Protein AF-A0A958E4J3-F1 (afdb_monomer_lite)

pLDDT: mean 93.6, std 5.69, range [52.22, 98.19]

Secondary structure (DSSP, 8-state):
-HHHHHHHHHHHHHHHHHHHHHHHHHHHHHHHHHHHHHHHHHHHHHHHHHHHHHHHHHHHHHHHHHHHHHHHHHHHHHHHHHHHHHHHHHHHHHHHHHHHHHHHHHHHHHHHHHHHHHHHHTGGGGHHHHHHHHHHHHHHHHHHHHHHHHHHHHHHHHHHHHHHHHHHHHHHHHHHHHHHHHHHHH-

Radius of gyration: 49.36 Å; chains: 1; bounding box: 90×26×156 Å

Foldseek 3Di:
DVVVVVVVVVVVVVVVVVVVVVVVVVVVVVVVVVVVVVVVVVVVVVVVVVVVVVVLVVVLVVLVVVLVVLVVLLVVLVVVLVVLVVVLVVLVVVLVVLVVQLVVLVVQLVVLVVQLVVLVVVPPVSPVSNVVSVVSNVVSVVSNVVSVVSNVVSVVSNVVSVVSNVVSVVSNVVSVVSNVVSVVSND

Sequence (187 aa):
SQISASTEELSSGTHEQGAQAGEIASAVEQMTITILETSKHASRAAEFAAGSKNATTEGVKKIEFTRESMLTIVNSVEHTGKLIESLSKKTTDIGEITQVIDEIADQTNLLALNAAIESARAGEQGKGFAVVADEVRRLAERTAKATSQIAGMIKAIQNEAHQVNESMTEAKTSVDNGMKRTDEITV

Structure (mmCIF, N/CA/C/O backbone):
data_AF-A0A958E4J3-F1
#
_entry.id   AF-A0A958E4J3-F1
#
loop_
_atom_site.group_PDB
_atom_site.id
_atom_site.type_symbol
_atom_site.label_atom_id
_atom_site.label_alt_id
_atom_site.label_comp_id
_atom_site.label_asym_id
_atom_site.label_entity_id
_atom_site.label_seq_id
_atom_site.pdbx_PDB_ins_code
_atom_site.Cartn_x
_atom_site.Cartn_y
_atom_site.Cartn_z
_atom_site.occupancy
_atom_site.B_iso_or_equiv
_atom_site.auth_seq_id
_atom_site.auth_comp_id
_atom_site.auth_asym_id
_atom_site.auth_atom_id
_atom_site.pdbx_PDB_model_num
ATOM 1 N N . SER A 1 1 ? 51.636 13.615 -95.781 1.00 70.06 1 SER A N 1
ATOM 2 C CA . SER A 1 1 ? 50.714 14.539 -95.090 1.00 70.06 1 SER A CA 1
ATOM 3 C C . SER A 1 1 ? 49.671 13.788 -94.271 1.00 70.06 1 SER A C 1
ATOM 5 O O . SER A 1 1 ? 49.545 14.091 -93.099 1.00 70.06 1 SER A O 1
ATOM 7 N N . GLN A 1 2 ? 48.988 12.773 -94.815 1.00 76.25 2 GLN A N 1
ATOM 8 C CA . GLN A 1 2 ? 47.968 12.007 -94.076 1.00 76.25 2 GLN A CA 1
ATOM 9 C C . GLN A 1 2 ? 48.517 11.208 -92.876 1.00 76.25 2 GLN A C 1
ATOM 11 O O . GLN A 1 2 ? 47.940 11.266 -91.802 1.00 76.25 2 GLN A O 1
ATOM 16 N N . ILE A 1 3 ? 49.670 10.539 -93.024 1.00 82.44 3 ILE A N 1
ATOM 17 C CA . ILE A 1 3 ? 50.305 9.787 -91.921 1.00 82.44 3 ILE A CA 1
ATOM 18 C C . ILE A 1 3 ? 50.686 10.710 -90.755 1.00 82.44 3 ILE A C 1
ATOM 20 O O . ILE A 1 3 ? 50.434 10.369 -89.610 1.00 82.44 3 ILE A O 1
ATOM 24 N N . SER A 1 4 ? 51.249 11.889 -91.030 1.00 83.94 4 SER A N 1
ATOM 25 C CA . SER A 1 4 ? 51.629 12.854 -89.989 1.00 83.94 4 SER A CA 1
ATOM 26 C C . SER A 1 4 ? 50.419 13.370 -89.207 1.00 83.94 4 SER A C 1
ATOM 28 O O . SER A 1 4 ? 50.480 13.408 -87.985 1.00 83.94 4 SER A O 1
ATOM 30 N N . ALA A 1 5 ? 49.314 13.681 -89.896 1.00 83.75 5 ALA A N 1
ATOM 31 C CA . ALA A 1 5 ? 48.067 14.099 -89.255 1.00 83.75 5 ALA A CA 1
ATOM 32 C C . ALA A 1 5 ? 47.460 12.979 -88.390 1.00 83.75 5 ALA A C 1
ATOM 34 O O . ALA A 1 5 ? 47.070 13.228 -87.255 1.00 83.75 5 ALA A O 1
ATOM 35 N N . SER A 1 6 ? 47.455 11.733 -88.879 1.00 86.31 6 SER A N 1
ATOM 36 C CA . SER A 1 6 ? 47.002 10.579 -88.090 1.00 86.31 6 SER A CA 1
ATOM 37 C C . SER A 1 6 ? 47.902 10.291 -86.882 1.00 86.31 6 SER A C 1
ATOM 39 O O . SER A 1 6 ? 47.404 9.867 -85.846 1.00 86.31 6 SER A O 1
ATOM 41 N N . THR A 1 7 ? 49.214 10.529 -86.978 1.00 88.12 7 THR A N 1
ATOM 42 C CA . THR A 1 7 ? 50.135 10.400 -85.837 1.00 88.12 7 THR A CA 1
ATOM 43 C C . THR A 1 7 ? 49.927 11.510 -84.802 1.00 88.12 7 THR A C 1
ATOM 45 O O . THR A 1 7 ? 50.007 11.235 -83.608 1.00 88.12 7 THR A O 1
ATOM 48 N N . GLU A 1 8 ? 49.644 12.746 -85.225 1.00 87.19 8 GLU A N 1
ATOM 49 C CA . GLU A 1 8 ? 49.297 13.857 -84.321 1.00 87.19 8 GLU A CA 1
ATOM 50 C C . GLU A 1 8 ? 47.969 13.614 -83.598 1.00 87.19 8 GLU A C 1
ATOM 52 O O . GLU A 1 8 ? 47.899 13.766 -82.379 1.00 87.19 8 GLU A O 1
ATOM 57 N N . GLU A 1 9 ? 46.943 13.161 -84.319 1.00 89.06 9 GLU A N 1
ATOM 58 C CA . GLU A 1 9 ? 45.649 12.780 -83.748 1.00 89.06 9 GLU A CA 1
ATOM 59 C C . GLU A 1 9 ? 45.796 11.615 -82.758 1.00 89.06 9 GLU A C 1
ATOM 61 O O . GLU A 1 9 ? 45.279 11.675 -81.643 1.00 89.06 9 GLU A O 1
ATOM 66 N N . LEU A 1 10 ? 46.585 10.594 -83.113 1.00 90.88 10 LEU A N 1
ATOM 67 C CA . LEU A 1 10 ? 46.907 9.481 -82.221 1.00 90.88 10 LEU A CA 1
ATOM 68 C C . LEU A 1 10 ? 47.665 9.951 -80.973 1.00 90.88 10 LEU A C 1
ATOM 70 O O . LEU A 1 10 ? 47.341 9.520 -79.872 1.00 90.88 10 LEU A O 1
ATOM 74 N N . SER A 1 11 ? 48.641 10.848 -81.124 1.00 91.88 11 SER A N 1
ATOM 75 C CA . SER A 1 11 ? 49.384 11.434 -80.003 1.00 91.88 11 SER A CA 1
ATOM 76 C C . SER A 1 11 ? 48.447 12.175 -79.041 1.00 91.88 11 SER A C 1
ATOM 78 O O . SER A 1 11 ? 48.478 11.926 -77.834 1.00 91.88 11 SER A O 1
ATOM 80 N N . SER A 1 12 ? 47.537 13.001 -79.572 1.00 90.44 12 SER A N 1
ATOM 81 C CA . SER A 1 12 ? 46.513 13.691 -78.777 1.00 90.44 12 SER A CA 1
ATOM 82 C C . SER A 1 12 ? 45.590 12.703 -78.063 1.00 90.44 12 SER A C 1
ATOM 84 O O . SER A 1 12 ? 45.400 12.806 -76.852 1.00 90.44 12 SER A O 1
ATOM 86 N N . GLY A 1 13 ? 45.094 11.685 -78.775 1.00 92.69 13 GLY A N 1
ATOM 87 C CA . GLY A 1 13 ? 44.247 10.643 -78.196 1.00 92.69 13 GLY A CA 1
ATOM 88 C C . GLY A 1 13 ? 44.952 9.851 -77.092 1.00 92.69 13 GLY A C 1
ATOM 89 O O . GLY A 1 13 ? 44.356 9.578 -76.053 1.00 92.69 13 GLY A O 1
ATOM 90 N N . THR A 1 14 ? 46.245 9.541 -77.250 1.00 92.75 14 THR A N 1
ATOM 91 C CA . THR A 1 14 ? 47.028 8.882 -76.190 1.00 92.75 14 THR A CA 1
ATOM 92 C C . THR A 1 14 ? 47.246 9.779 -74.973 1.00 92.75 14 THR A C 1
ATOM 94 O O . THR A 1 14 ? 47.257 9.281 -73.847 1.00 92.75 14 THR A O 1
ATOM 97 N N . HIS A 1 15 ? 47.379 11.094 -75.169 1.00 91.69 15 HIS A N 1
ATOM 98 C CA . HIS A 1 15 ? 47.494 12.048 -74.069 1.00 91.69 15 HIS A CA 1
ATOM 99 C C . HIS A 1 15 ? 46.182 12.152 -73.277 1.00 91.69 15 HIS A C 1
ATOM 101 O O . HIS A 1 15 ? 46.199 12.055 -72.050 1.00 91.69 15 HIS A O 1
ATOM 107 N N . GLU A 1 16 ? 45.044 12.256 -73.970 1.00 92.69 16 GLU A N 1
ATOM 108 C CA . GLU A 1 16 ? 43.710 12.243 -73.354 1.00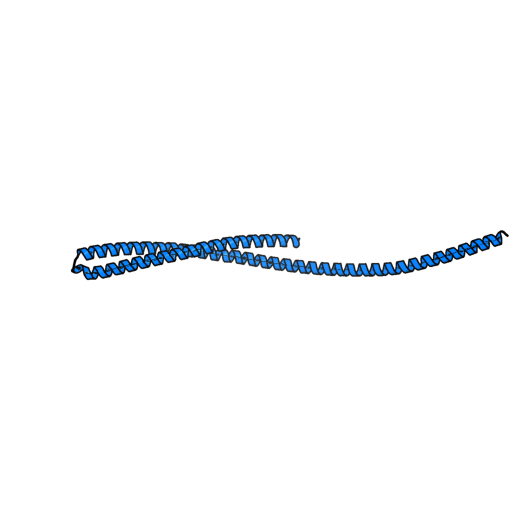 92.69 16 GLU A CA 1
ATOM 109 C C . GLU A 1 16 ? 43.429 10.929 -72.618 1.00 92.69 16 GLU A C 1
ATOM 111 O O . GLU A 1 16 ? 42.954 10.940 -71.482 1.00 92.69 16 GLU A O 1
ATOM 116 N N . GLN A 1 17 ? 43.783 9.790 -73.217 1.00 92.50 17 GLN A N 1
ATOM 117 C CA . GLN A 1 17 ? 43.626 8.482 -72.584 1.00 92.50 17 GLN A CA 1
ATOM 118 C C . GLN A 1 17 ? 44.499 8.347 -71.325 1.00 92.50 17 GLN A C 1
ATOM 120 O O . GLN A 1 17 ? 44.063 7.767 -70.330 1.00 92.50 17 GLN A O 1
ATOM 125 N N . GLY A 1 18 ? 45.711 8.912 -71.337 1.00 93.88 18 GLY A N 1
ATOM 126 C CA . GLY A 1 18 ? 46.576 8.987 -70.158 1.00 93.88 18 GLY A CA 1
ATOM 127 C C . GLY A 1 18 ? 45.973 9.836 -69.035 1.00 93.88 18 GLY A C 1
ATOM 128 O O . GLY A 1 18 ? 46.009 9.427 -67.874 1.00 93.88 18 GLY A O 1
ATOM 129 N N . ALA A 1 19 ? 45.364 10.976 -69.376 1.00 93.12 19 ALA A N 1
ATOM 130 C CA . ALA A 1 19 ? 44.661 11.825 -68.416 1.00 93.12 19 ALA A CA 1
ATOM 131 C C . ALA A 1 19 ? 43.444 11.106 -67.802 1.00 93.12 19 ALA A C 1
ATOM 133 O O . ALA A 1 19 ? 43.322 11.050 -66.578 1.00 93.12 19 ALA A O 1
ATOM 134 N N . GLN A 1 20 ? 42.610 10.461 -68.627 1.00 94.75 20 GLN A N 1
ATOM 135 C CA . GLN A 1 20 ? 41.468 9.659 -68.164 1.00 94.75 20 GLN A CA 1
ATOM 136 C C . GLN A 1 20 ? 41.898 8.491 -67.267 1.00 94.75 20 GLN A C 1
ATOM 138 O O . GLN A 1 20 ? 41.257 8.218 -66.253 1.00 94.75 20 GLN A O 1
ATOM 143 N N . ALA A 1 21 ? 42.999 7.808 -67.594 1.00 94.69 21 ALA A N 1
ATOM 144 C CA . ALA A 1 21 ? 43.541 6.747 -66.746 1.00 94.69 21 ALA A CA 1
ATOM 145 C C . ALA A 1 21 ? 43.979 7.276 -65.367 1.00 94.69 21 ALA A C 1
ATOM 147 O O . ALA A 1 21 ? 43.774 6.597 -64.359 1.00 94.69 21 ALA A O 1
ATOM 148 N N . GLY A 1 22 ? 44.534 8.492 -65.308 1.00 94.56 22 GLY A N 1
ATOM 149 C CA . GLY A 1 22 ? 44.869 9.174 -64.056 1.00 94.56 22 GLY A CA 1
ATOM 150 C C . GLY A 1 22 ? 43.637 9.505 -63.208 1.00 94.56 22 GLY A C 1
ATOM 151 O O . GLY A 1 22 ? 43.634 9.250 -62.003 1.00 94.56 22 GLY A O 1
ATOM 152 N N . GLU A 1 23 ? 42.566 9.999 -63.833 1.00 94.94 23 GLU A N 1
ATOM 153 C CA . GLU A 1 23 ? 41.288 10.252 -63.153 1.00 94.94 23 GLU A CA 1
ATOM 154 C C . GLU A 1 23 ? 40.666 8.960 -62.605 1.00 94.94 23 GLU A C 1
ATOM 156 O O . GLU A 1 23 ? 40.246 8.919 -61.447 1.00 94.94 23 GLU A O 1
ATOM 161 N N . ILE A 1 24 ? 40.673 7.878 -63.392 1.00 95.75 24 ILE A N 1
ATOM 162 C CA . ILE A 1 24 ? 40.194 6.558 -62.954 1.00 95.75 24 ILE A CA 1
ATOM 163 C C . ILE A 1 24 ? 41.021 6.048 -61.770 1.00 95.75 24 ILE A C 1
ATOM 165 O O . ILE A 1 24 ? 40.448 5.562 -60.797 1.00 95.75 24 ILE A O 1
ATOM 169 N N . ALA A 1 25 ? 42.351 6.167 -61.820 1.00 95.00 25 ALA A N 1
ATOM 170 C CA . ALA A 1 25 ? 43.216 5.742 -60.721 1.00 95.00 25 ALA A CA 1
ATOM 171 C C . ALA A 1 25 ? 42.887 6.494 -59.420 1.00 95.00 25 ALA A C 1
ATOM 173 O O . ALA A 1 25 ? 42.756 5.869 -58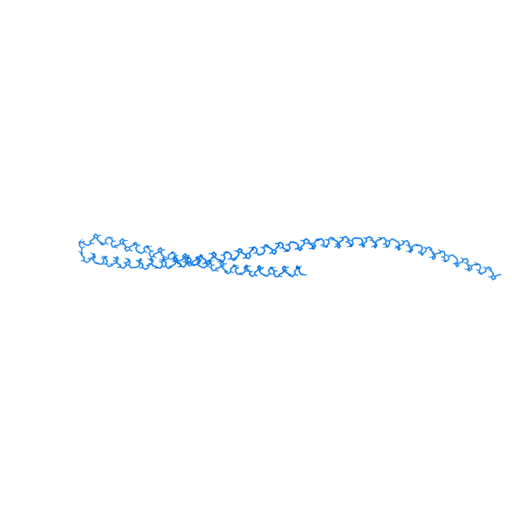.367 1.00 95.00 25 ALA A O 1
ATOM 174 N N . SER A 1 26 ? 42.664 7.810 -59.504 1.00 95.19 26 SER A N 1
ATOM 175 C CA . SER A 1 26 ? 42.242 8.619 -58.356 1.00 95.19 26 SER A CA 1
ATOM 176 C C . SER A 1 26 ? 40.859 8.209 -57.834 1.00 95.19 26 SER A C 1
ATOM 178 O O . SER A 1 26 ? 40.671 8.062 -56.626 1.00 95.19 26 SER A O 1
ATOM 180 N N . ALA A 1 27 ? 39.899 7.944 -58.727 1.00 96.25 27 ALA A N 1
ATOM 181 C CA . ALA A 1 27 ? 38.574 7.462 -58.345 1.00 96.25 27 ALA A CA 1
ATOM 182 C C . ALA A 1 27 ? 38.635 6.096 -57.638 1.00 96.25 27 ALA A C 1
ATOM 184 O O . ALA A 1 27 ? 37.952 5.894 -56.635 1.00 96.25 27 ALA A O 1
ATOM 185 N N . VAL A 1 28 ? 39.486 5.176 -58.104 1.00 95.94 28 VAL A N 1
ATOM 186 C CA . VAL A 1 28 ? 39.709 3.866 -57.465 1.00 95.94 28 VAL A CA 1
ATOM 187 C C . VAL A 1 28 ? 40.341 4.016 -56.078 1.00 95.94 28 VAL A C 1
ATOM 189 O O . VAL A 1 28 ? 39.956 3.305 -55.144 1.00 95.94 28 VAL A O 1
ATOM 192 N N . GLU A 1 29 ? 41.272 4.955 -55.904 1.00 95.00 29 GLU A N 1
ATOM 193 C CA . GLU A 1 29 ? 41.859 5.260 -54.596 1.00 95.00 29 GLU A CA 1
ATOM 194 C C . GLU A 1 29 ? 40.797 5.800 -53.623 1.00 95.00 29 GLU A C 1
ATOM 196 O O . GLU A 1 29 ? 40.663 5.288 -52.508 1.00 95.00 29 GLU A O 1
ATOM 201 N N . GLN A 1 30 ? 39.959 6.741 -54.071 1.00 95.88 30 GLN A N 1
ATOM 202 C CA . GLN A 1 30 ? 38.830 7.249 -53.281 1.00 95.88 30 GLN A CA 1
ATOM 203 C C . GLN A 1 30 ? 37.823 6.146 -52.931 1.00 95.88 30 GLN A C 1
ATOM 205 O O . GLN A 1 30 ? 37.425 6.022 -51.774 1.00 95.88 30 GLN A O 1
ATOM 210 N N . MET A 1 31 ? 37.464 5.285 -53.890 1.00 95.81 31 MET A N 1
ATOM 211 C CA . MET A 1 31 ? 36.585 4.139 -53.638 1.00 95.81 31 MET A CA 1
ATOM 212 C C . MET A 1 31 ? 37.163 3.199 -52.578 1.00 95.81 31 MET A C 1
ATOM 214 O O . MET A 1 31 ? 36.427 2.722 -51.715 1.00 95.81 31 MET A O 1
ATOM 218 N N . THR A 1 32 ? 38.473 2.950 -52.608 1.00 96.12 32 THR A N 1
ATOM 219 C CA . THR A 1 32 ? 39.145 2.095 -51.621 1.00 96.12 32 THR A CA 1
ATOM 220 C C . THR A 1 32 ? 39.029 2.684 -50.215 1.00 96.12 32 THR A C 1
ATOM 222 O O . THR A 1 32 ? 38.698 1.962 -49.272 1.00 96.12 32 THR A O 1
ATOM 225 N N . ILE A 1 33 ? 39.219 4.001 -50.076 1.00 96.50 33 ILE A N 1
ATOM 226 C CA . ILE A 1 33 ? 39.030 4.716 -48.806 1.00 96.50 33 ILE A CA 1
ATOM 227 C C . ILE A 1 33 ? 37.580 4.570 -48.324 1.00 96.50 33 ILE A C 1
ATOM 229 O O . ILE A 1 33 ? 37.351 4.133 -47.195 1.00 96.50 33 ILE A O 1
ATOM 233 N N . THR A 1 34 ? 36.595 4.837 -49.187 1.00 97.31 34 THR A N 1
ATOM 234 C CA . THR A 1 34 ? 35.169 4.719 -48.836 1.00 97.31 34 THR A CA 1
ATOM 235 C C . THR A 1 34 ? 34.775 3.294 -48.436 1.00 97.31 34 THR A C 1
ATOM 237 O O . THR A 1 34 ? 33.985 3.108 -47.508 1.00 97.31 34 THR A O 1
ATOM 240 N N . ILE A 1 35 ? 35.326 2.265 -49.090 1.00 97.44 35 ILE A N 1
ATOM 241 C CA . ILE A 1 35 ? 35.080 0.858 -48.736 1.00 97.44 35 ILE A CA 1
ATOM 242 C C . ILE A 1 35 ? 35.616 0.552 -47.332 1.00 97.44 35 ILE A C 1
ATOM 244 O O . ILE A 1 35 ? 34.915 -0.074 -46.533 1.00 97.44 35 ILE A O 1
ATOM 248 N N . LEU A 1 36 ? 36.823 1.021 -46.999 1.00 97.00 36 LEU A N 1
ATOM 249 C CA . LEU A 1 36 ? 37.406 0.839 -45.666 1.00 97.00 36 LEU A CA 1
ATOM 250 C C . LEU A 1 36 ? 36.580 1.548 -44.585 1.00 97.00 36 LEU A C 1
ATOM 252 O O . LEU A 1 36 ? 36.308 0.966 -43.531 1.00 97.00 36 LEU A O 1
ATOM 256 N N . GLU A 1 37 ? 36.126 2.773 -44.852 1.00 97.50 37 GLU A N 1
ATOM 257 C CA . GLU A 1 37 ? 35.237 3.506 -43.945 1.00 97.50 37 GLU A CA 1
ATOM 258 C C . GLU A 1 37 ? 33.898 2.788 -43.762 1.00 97.50 37 GLU A C 1
ATOM 260 O O . GLU A 1 37 ? 33.452 2.588 -42.631 1.00 97.50 37 GLU A O 1
ATOM 265 N N . THR A 1 38 ? 33.292 2.313 -44.851 1.00 98.00 38 THR A N 1
ATOM 266 C CA . THR A 1 38 ? 32.035 1.552 -44.819 1.00 98.00 38 THR A CA 1
ATOM 267 C C . THR A 1 38 ? 32.185 0.270 -44.000 1.00 98.00 38 THR A C 1
ATOM 269 O O . THR A 1 38 ? 31.347 -0.018 -43.144 1.00 98.00 38 THR A O 1
ATOM 272 N N . SER A 1 39 ? 33.285 -0.467 -44.182 1.00 97.50 39 SER A N 1
ATOM 273 C CA . SER A 1 39 ? 33.599 -1.659 -43.385 1.00 97.50 39 SER A CA 1
ATOM 274 C C . SER A 1 39 ? 33.735 -1.325 -41.895 1.00 97.50 39 SER A C 1
ATOM 276 O O . SER A 1 39 ? 33.212 -2.041 -41.038 1.00 97.50 39 SER A O 1
ATOM 278 N N . LYS A 1 40 ? 34.394 -0.208 -41.562 1.00 97.88 40 LYS A N 1
ATOM 279 C CA . LYS A 1 40 ? 34.520 0.267 -40.178 1.00 97.88 40 LYS A CA 1
ATOM 280 C C . LYS A 1 40 ? 33.161 0.646 -39.583 1.00 97.88 40 LYS A C 1
ATOM 282 O O . LYS A 1 40 ? 32.887 0.312 -38.430 1.00 97.88 40 LYS A O 1
ATOM 287 N N . HIS A 1 41 ? 32.300 1.314 -40.348 1.00 97.69 41 HIS A N 1
ATOM 288 C CA . HIS A 1 41 ? 30.942 1.647 -39.919 1.00 97.69 41 HIS A CA 1
ATOM 289 C C . HIS A 1 41 ? 30.091 0.397 -39.679 1.00 97.69 41 HIS A C 1
ATOM 291 O O . HIS A 1 41 ? 29.430 0.318 -38.644 1.00 97.69 41 HIS A O 1
ATOM 297 N N . ALA A 1 42 ? 30.165 -0.599 -40.566 1.00 97.88 42 ALA A N 1
ATOM 298 C CA . ALA A 1 42 ? 29.467 -1.872 -40.402 1.00 97.88 42 ALA A CA 1
ATOM 299 C C . ALA A 1 42 ? 29.914 -2.616 -39.130 1.00 97.88 42 ALA A C 1
ATOM 301 O O . ALA A 1 42 ? 29.068 -3.080 -38.366 1.00 97.88 42 ALA A O 1
ATOM 302 N N . SER A 1 43 ? 31.223 -2.656 -38.848 1.00 97.94 43 SER A N 1
ATOM 303 C CA . SER A 1 43 ? 31.754 -3.261 -37.616 1.00 97.94 43 SER A CA 1
ATOM 304 C C . SER A 1 43 ? 31.221 -2.569 -36.358 1.00 97.94 43 SER A C 1
ATOM 306 O O . SER A 1 43 ? 30.755 -3.231 -35.434 1.00 97.94 43 SER A O 1
ATOM 308 N N . ARG A 1 44 ? 31.214 -1.229 -36.331 1.00 98.00 44 ARG A N 1
ATOM 309 C CA . ARG A 1 44 ? 30.671 -0.464 -35.193 1.00 98.00 44 ARG A CA 1
ATOM 310 C C . ARG A 1 44 ? 29.165 -0.662 -35.030 1.00 98.00 44 ARG A C 1
ATOM 312 O O . ARG A 1 44 ? 28.682 -0.750 -33.906 1.00 98.00 44 ARG A O 1
ATOM 319 N N . ALA A 1 45 ? 28.415 -0.746 -36.129 1.00 98.19 45 ALA A N 1
ATOM 320 C CA . ALA A 1 45 ? 26.984 -1.037 -36.084 1.00 98.19 45 ALA A CA 1
ATOM 321 C C . ALA A 1 45 ? 26.708 -2.428 -35.488 1.00 98.19 45 ALA A C 1
ATOM 323 O O . ALA A 1 45 ? 25.803 -2.569 -34.667 1.00 98.19 45 ALA A O 1
ATOM 324 N N . ALA A 1 46 ? 27.520 -3.432 -35.836 1.00 97.94 46 ALA A N 1
ATOM 325 C CA . ALA A 1 46 ? 27.429 -4.769 -35.253 1.00 97.94 46 ALA A CA 1
ATOM 326 C C . ALA A 1 46 ? 27.737 -4.767 -33.744 1.00 97.94 46 ALA A C 1
ATOM 328 O O . ALA A 1 46 ? 27.003 -5.381 -32.969 1.00 97.94 46 ALA A O 1
ATOM 329 N N . GLU A 1 47 ? 28.764 -4.031 -33.308 1.00 98.19 47 GLU A N 1
ATOM 330 C CA . GLU A 1 47 ? 29.075 -3.849 -31.883 1.00 98.19 47 GLU A CA 1
ATOM 331 C C . GLU A 1 47 ? 27.923 -3.175 -31.125 1.00 98.19 47 GLU A C 1
ATOM 333 O O . GLU A 1 47 ? 27.522 -3.649 -30.059 1.00 98.19 47 GLU A O 1
ATOM 338 N N . PHE A 1 48 ? 27.333 -2.112 -31.684 1.00 98.00 48 PHE A N 1
ATOM 339 C CA . PHE A 1 48 ? 26.174 -1.452 -31.080 1.00 98.00 48 PHE A CA 1
ATOM 340 C C . PHE A 1 48 ? 24.953 -2.371 -31.003 1.00 98.00 48 PHE A C 1
ATOM 342 O O . PHE A 1 48 ? 24.280 -2.396 -29.973 1.00 98.00 48 PHE A O 1
ATOM 349 N N . ALA A 1 49 ? 24.682 -3.157 -32.047 1.00 98.19 49 ALA A N 1
ATOM 350 C CA . ALA A 1 49 ? 23.592 -4.129 -32.043 1.00 98.19 49 ALA A CA 1
ATOM 351 C C . ALA A 1 49 ? 23.801 -5.212 -30.970 1.00 98.19 49 ALA A C 1
ATOM 353 O O . ALA A 1 49 ? 22.866 -5.550 -30.240 1.00 98.19 49 ALA A O 1
ATOM 354 N N . ALA A 1 50 ? 25.031 -5.712 -30.812 1.00 97.56 50 ALA A N 1
ATOM 355 C CA . ALA A 1 50 ? 25.376 -6.663 -29.756 1.00 97.56 50 ALA A CA 1
ATOM 356 C C . ALA A 1 50 ? 25.211 -6.050 -28.353 1.00 97.56 50 ALA A C 1
ATOM 358 O O . ALA A 1 50 ? 24.621 -6.674 -27.468 1.00 97.56 50 ALA A O 1
ATOM 359 N N . GLY A 1 51 ? 25.661 -4.806 -28.161 1.00 98.06 51 GLY A N 1
ATOM 360 C CA . GLY A 1 51 ? 25.469 -4.062 -26.916 1.00 98.06 51 GLY A CA 1
ATOM 361 C C . GLY A 1 51 ? 23.991 -3.836 -26.585 1.00 98.06 51 GLY A C 1
ATOM 362 O O . GLY A 1 51 ? 23.571 -4.067 -25.452 1.00 98.06 51 GLY A O 1
ATOM 363 N N . SER A 1 52 ? 23.184 -3.463 -27.582 1.00 97.94 52 SER A N 1
ATOM 364 C CA . SER A 1 52 ? 21.736 -3.288 -27.438 1.00 97.94 52 SER A CA 1
ATOM 365 C C . SER A 1 52 ? 21.046 -4.593 -27.039 1.00 97.94 52 SER A C 1
ATOM 367 O O . SER A 1 52 ? 20.275 -4.596 -26.082 1.00 97.94 52 SER A O 1
ATOM 369 N N . LYS A 1 53 ? 21.392 -5.721 -27.673 1.00 96.62 53 LYS A N 1
ATOM 370 C CA . LYS A 1 53 ? 20.864 -7.044 -27.305 1.00 96.62 53 LYS A CA 1
ATOM 371 C C . LYS A 1 53 ? 21.170 -7.407 -25.847 1.00 96.62 53 LYS A C 1
ATOM 373 O O . LYS A 1 53 ? 20.291 -7.907 -25.140 1.00 96.62 53 LYS A O 1
ATOM 378 N N . ASN A 1 54 ? 22.394 -7.147 -25.388 1.00 97.06 54 ASN A N 1
ATOM 379 C CA . ASN A 1 54 ? 22.780 -7.394 -23.997 1.00 97.06 54 ASN A CA 1
ATOM 380 C C . ASN A 1 54 ? 21.984 -6.508 -23.030 1.00 97.06 54 ASN A C 1
ATOM 382 O O . ASN A 1 54 ? 21.446 -7.011 -22.047 1.00 97.06 54 ASN A O 1
ATOM 386 N N . ALA A 1 55 ? 21.850 -5.214 -23.335 1.00 96.50 55 ALA A N 1
ATOM 387 C CA . ALA A 1 55 ? 21.070 -4.282 -22.523 1.00 96.50 55 ALA A CA 1
ATOM 388 C C . ALA A 1 55 ? 19.589 -4.690 -22.431 1.00 96.50 55 ALA A C 1
ATOM 390 O O . ALA A 1 55 ? 19.025 -4.680 -21.340 1.00 96.50 55 ALA A O 1
ATOM 391 N N . THR A 1 56 ? 18.979 -5.117 -23.541 1.00 95.25 56 THR A N 1
ATOM 392 C CA . THR A 1 56 ? 17.603 -5.636 -23.555 1.00 95.25 56 THR A CA 1
ATOM 393 C C . THR A 1 56 ? 17.473 -6.906 -22.718 1.00 95.25 56 THR A C 1
ATOM 395 O O . THR A 1 56 ? 16.541 -7.018 -21.930 1.00 95.25 56 THR A O 1
ATOM 398 N N . THR A 1 57 ? 18.430 -7.834 -22.819 1.00 93.75 57 THR A N 1
ATOM 399 C CA . THR A 1 57 ? 18.424 -9.079 -22.028 1.00 93.75 57 THR A CA 1
ATOM 400 C C . THR A 1 57 ? 18.491 -8.793 -20.524 1.00 93.75 57 THR A C 1
ATOM 402 O O . THR A 1 57 ? 17.755 -9.389 -19.740 1.00 93.75 57 THR A O 1
ATOM 405 N N . GLU A 1 58 ? 19.337 -7.851 -20.107 1.00 96.00 58 GLU A N 1
ATOM 406 C CA . GLU A 1 58 ? 19.398 -7.403 -18.711 1.00 96.00 58 GLU A CA 1
ATOM 407 C C . GLU A 1 58 ? 18.127 -6.652 -18.285 1.00 96.00 58 GLU A C 1
ATOM 409 O O . GLU A 1 58 ? 17.673 -6.795 -17.150 1.00 96.00 58 GLU A O 1
ATOM 414 N N . GLY A 1 59 ? 17.518 -5.887 -19.195 1.00 94.44 59 GLY A N 1
ATOM 415 C CA . GLY A 1 59 ? 16.226 -5.233 -18.983 1.00 94.44 59 GLY A CA 1
ATOM 416 C C . GLY A 1 59 ? 15.112 -6.232 -18.670 1.00 94.44 59 GLY A C 1
ATOM 417 O O . GLY A 1 59 ? 14.421 -6.068 -17.667 1.00 94.44 59 GLY A O 1
ATOM 418 N N . VAL A 1 60 ? 15.001 -7.305 -19.459 1.00 92.00 60 VAL A N 1
ATOM 419 C CA . VAL A 1 60 ? 14.023 -8.385 -19.235 1.00 92.00 60 VAL A CA 1
ATOM 420 C C . VAL A 1 60 ? 14.214 -9.024 -17.858 1.00 92.00 60 VAL A C 1
ATOM 422 O O . VAL A 1 60 ? 13.251 -9.158 -17.111 1.00 92.00 60 VAL A O 1
ATOM 425 N N . LYS A 1 61 ? 15.454 -9.327 -17.445 1.00 93.56 61 LYS A N 1
ATOM 426 C CA . LYS A 1 61 ? 15.716 -9.881 -16.100 1.00 93.56 61 LYS A CA 1
ATOM 427 C C . LYS A 1 61 ? 15.254 -8.954 -14.972 1.00 93.56 61 LYS A C 1
ATOM 429 O O . LYS A 1 61 ? 14.719 -9.419 -13.970 1.00 93.56 61 LYS A O 1
ATOM 434 N N . LYS A 1 62 ? 15.465 -7.640 -15.113 1.00 94.56 62 LYS A N 1
ATOM 435 C CA . LYS A 1 62 ? 15.007 -6.653 -14.119 1.00 94.56 62 LYS A CA 1
ATOM 436 C C . LYS A 1 62 ? 13.481 -6.558 -14.063 1.00 94.56 62 LYS A C 1
ATOM 438 O O . LYS A 1 62 ? 12.931 -6.344 -12.983 1.00 94.56 62 LYS A O 1
ATOM 443 N N . ILE A 1 63 ? 12.807 -6.716 -15.201 1.00 93.31 63 ILE A N 1
ATOM 444 C CA . ILE A 1 63 ? 11.342 -6.763 -15.273 1.00 93.31 63 ILE A CA 1
ATOM 445 C C . ILE A 1 63 ? 10.811 -8.010 -14.563 1.00 93.31 63 ILE A C 1
ATOM 447 O O . ILE A 1 63 ? 9.927 -7.872 -13.722 1.00 93.31 63 ILE A O 1
ATOM 451 N N . GLU A 1 64 ? 11.412 -9.181 -14.782 1.00 91.06 64 GLU A N 1
ATOM 452 C CA . GLU A 1 64 ? 11.045 -10.406 -14.054 1.00 91.06 64 GLU A CA 1
ATOM 453 C C . GLU A 1 64 ? 11.215 -10.247 -12.535 1.00 91.06 64 GLU A C 1
ATOM 455 O O . GLU A 1 64 ? 10.309 -10.555 -11.764 1.00 91.06 64 GLU A O 1
ATOM 460 N N . PHE A 1 65 ? 12.320 -9.647 -12.083 1.00 92.56 65 PHE A N 1
ATOM 461 C CA . PHE A 1 65 ? 12.505 -9.338 -10.659 1.00 92.56 65 PHE A CA 1
ATOM 462 C C . PHE A 1 65 ? 11.445 -8.358 -10.112 1.00 92.56 65 PHE A C 1
ATOM 464 O O . PHE A 1 65 ? 10.963 -8.485 -8.981 1.00 92.56 65 PHE A O 1
ATOM 471 N N . THR A 1 66 ? 11.057 -7.368 -10.919 1.00 92.12 66 THR A N 1
ATOM 472 C CA . THR A 1 66 ? 9.995 -6.413 -10.567 1.00 92.12 66 THR A CA 1
ATOM 473 C C . THR A 1 66 ? 8.650 -7.128 -10.424 1.00 92.12 66 THR A C 1
ATOM 475 O O . THR A 1 66 ? 7.907 -6.851 -9.483 1.00 92.12 66 THR A O 1
ATOM 478 N N . ARG A 1 67 ? 8.372 -8.099 -11.299 1.00 90.75 67 ARG A N 1
ATOM 479 C CA . ARG A 1 67 ? 7.177 -8.949 -11.266 1.00 90.75 67 ARG A CA 1
ATOM 480 C C . ARG A 1 67 ? 7.105 -9.784 -9.984 1.00 90.75 67 ARG A C 1
ATOM 482 O O . ARG A 1 67 ? 6.082 -9.784 -9.304 1.00 90.75 67 ARG A O 1
ATOM 489 N N . GLU A 1 68 ? 8.200 -10.435 -9.591 1.00 92.38 68 GLU A N 1
ATOM 490 C CA . GLU A 1 68 ? 8.273 -11.173 -8.317 1.00 92.38 68 GLU A CA 1
ATOM 491 C C . GLU A 1 68 ? 8.053 -10.262 -7.097 1.00 92.38 68 GLU A C 1
ATOM 493 O O . GLU A 1 68 ? 7.349 -10.616 -6.142 1.00 92.38 68 GLU A O 1
ATOM 498 N N . SER A 1 69 ? 8.606 -9.048 -7.144 1.00 93.81 69 SER A N 1
ATOM 499 C CA . SER A 1 69 ? 8.418 -8.047 -6.091 1.00 93.81 69 SER A CA 1
ATOM 500 C C . SER A 1 69 ? 6.955 -7.602 -5.991 1.00 93.81 69 SER A C 1
ATOM 502 O O . SER A 1 69 ? 6.412 -7.503 -4.890 1.00 93.81 69 SER A O 1
ATOM 504 N N . MET A 1 70 ? 6.280 -7.401 -7.126 1.00 93.06 70 MET A N 1
ATOM 505 C CA . MET A 1 70 ? 4.850 -7.081 -7.172 1.00 93.06 70 MET A CA 1
ATOM 506 C C . MET A 1 70 ? 3.986 -8.199 -6.577 1.00 93.06 70 MET A C 1
ATOM 508 O O . MET A 1 70 ? 3.112 -7.912 -5.762 1.00 93.06 70 MET A O 1
ATOM 512 N N . LEU A 1 71 ? 4.271 -9.469 -6.883 1.00 91.81 71 LEU A N 1
ATOM 513 C CA . LEU A 1 71 ? 3.575 -10.609 -6.264 1.00 91.81 71 LEU A CA 1
ATOM 514 C C . LEU A 1 71 ? 3.738 -10.630 -4.737 1.00 91.81 71 LEU A C 1
ATOM 516 O O . LEU A 1 71 ? 2.791 -10.916 -4.002 1.00 91.81 71 LEU A O 1
ATOM 520 N N . THR A 1 72 ? 4.924 -10.273 -4.242 1.00 95.00 72 THR A N 1
ATOM 521 C CA . THR A 1 72 ? 5.174 -10.146 -2.799 1.00 95.00 72 THR A CA 1
ATOM 522 C C . THR A 1 72 ? 4.324 -9.034 -2.176 1.00 95.00 72 THR A C 1
ATOM 524 O O . THR A 1 72 ? 3.771 -9.215 -1.088 1.00 95.00 72 THR A O 1
ATOM 527 N N . ILE A 1 73 ? 4.158 -7.906 -2.875 1.00 94.12 73 ILE A N 1
ATOM 528 C CA . ILE A 1 73 ? 3.288 -6.807 -2.432 1.00 94.12 73 ILE A CA 1
ATOM 529 C C . ILE A 1 73 ? 1.826 -7.265 -2.374 1.00 94.12 73 ILE A C 1
ATOM 531 O O . ILE A 1 73 ? 1.176 -7.016 -1.360 1.00 94.12 73 ILE A O 1
ATOM 535 N N . VAL A 1 74 ? 1.322 -7.979 -3.391 1.00 91.69 74 VAL A N 1
ATOM 536 C CA . VAL A 1 74 ? -0.054 -8.521 -3.384 1.00 91.69 74 VAL A CA 1
ATOM 537 C C . VAL A 1 74 ? -0.292 -9.378 -2.143 1.00 91.69 74 VAL A C 1
ATOM 539 O O . VAL A 1 74 ? -1.250 -9.144 -1.408 1.00 91.69 74 VAL A O 1
ATOM 542 N N . ASN A 1 75 ? 0.616 -10.311 -1.850 1.00 93.94 75 ASN A N 1
ATOM 543 C CA . ASN A 1 75 ? 0.501 -11.173 -0.673 1.00 93.94 75 ASN A CA 1
ATOM 544 C C . ASN A 1 75 ? 0.490 -10.374 0.642 1.00 93.94 75 ASN A C 1
ATOM 546 O O . ASN A 1 75 ? -0.277 -10.686 1.555 1.00 93.94 75 ASN A O 1
ATOM 550 N N . SER A 1 76 ? 1.318 -9.330 0.744 1.00 95.31 76 SER A N 1
ATOM 551 C CA . SER A 1 76 ? 1.372 -8.453 1.921 1.00 95.31 76 SER A CA 1
ATOM 552 C C . SER A 1 76 ? 0.076 -7.655 2.115 1.00 95.31 76 SER A C 1
ATOM 554 O O . SER A 1 76 ? -0.436 -7.552 3.235 1.00 95.31 76 SER A O 1
ATOM 556 N N . VAL A 1 77 ? -0.496 -7.145 1.019 1.00 94.38 77 VAL A N 1
ATOM 557 C CA . VAL A 1 77 ? -1.790 -6.448 1.010 1.00 94.38 77 VAL A CA 1
ATOM 558 C C . VAL A 1 77 ? -2.907 -7.396 1.448 1.00 94.38 77 VAL A C 1
ATOM 560 O O . VAL A 1 77 ? -3.689 -7.057 2.331 1.00 94.38 77 VAL A O 1
ATOM 563 N N . GLU A 1 78 ? -2.959 -8.619 0.923 1.00 92.00 78 GLU A N 1
ATOM 564 C CA . GLU A 1 78 ? -3.981 -9.595 1.325 1.00 92.00 78 GLU A CA 1
ATOM 565 C C . GLU A 1 78 ? -3.847 -10.026 2.789 1.00 92.00 78 GLU A C 1
ATOM 567 O O . GLU A 1 78 ? -4.849 -10.161 3.496 1.00 92.00 78 GLU A O 1
ATOM 572 N N . HIS A 1 79 ? -2.618 -10.215 3.275 1.00 95.19 79 HIS A N 1
ATOM 573 C CA . HIS A 1 79 ? -2.378 -10.525 4.681 1.00 95.19 79 HIS A CA 1
ATOM 574 C C . HIS A 1 79 ? -2.834 -9.386 5.596 1.00 95.19 79 HIS A C 1
ATOM 576 O O . HIS A 1 79 ? -3.554 -9.615 6.569 1.00 95.19 79 HIS A O 1
ATOM 582 N N . THR A 1 80 ? -2.458 -8.156 5.259 1.00 95.62 80 THR A N 1
ATOM 583 C CA . THR A 1 80 ? -2.818 -6.979 6.049 1.00 95.62 80 THR A CA 1
ATOM 584 C C . THR A 1 80 ? -4.339 -6.745 6.023 1.00 95.62 80 THR A C 1
ATOM 586 O O . THR A 1 80 ? -4.910 -6.382 7.049 1.00 95.62 80 THR A O 1
ATOM 589 N N . GLY A 1 81 ? -5.029 -7.078 4.924 1.00 94.12 81 GLY A N 1
ATOM 590 C CA . GLY A 1 81 ? -6.489 -6.988 4.831 1.00 94.12 81 GLY A CA 1
ATOM 591 C C . GLY A 1 81 ? -7.183 -7.907 5.839 1.00 94.12 81 GLY A C 1
ATOM 592 O O . GLY A 1 81 ? -8.0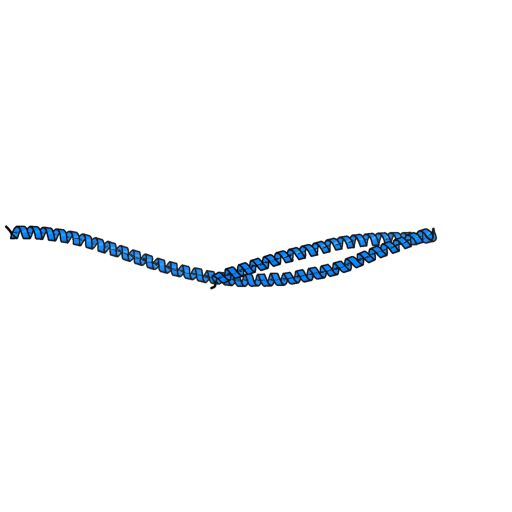85 -7.478 6.555 1.00 94.12 81 GLY A O 1
ATOM 593 N N . LYS A 1 82 ? -6.685 -9.141 5.999 1.00 94.94 82 LYS A N 1
ATOM 594 C CA . LYS A 1 82 ? -7.185 -10.084 7.019 1.00 94.94 82 LYS A CA 1
ATOM 595 C C . LYS A 1 82 ? -6.966 -9.578 8.447 1.00 94.94 82 LYS A C 1
ATOM 597 O O . LYS A 1 82 ? -7.802 -9.806 9.321 1.00 94.94 82 LYS A O 1
ATOM 602 N N . LEU A 1 83 ? -5.844 -8.901 8.707 1.00 96.50 83 LEU A N 1
ATOM 603 C CA . LEU A 1 83 ? -5.572 -8.308 10.021 1.00 96.50 83 LEU A CA 1
ATOM 604 C C . LEU A 1 83 ? -6.547 -7.167 10.332 1.00 96.50 83 LEU A C 1
ATOM 606 O O . LEU A 1 83 ? -7.061 -7.100 11.449 1.00 96.50 83 LEU A O 1
ATOM 610 N N . ILE A 1 84 ? -6.839 -6.316 9.347 1.00 96.19 84 ILE A N 1
ATOM 611 C CA . ILE A 1 84 ? -7.806 -5.219 9.472 1.00 96.19 84 ILE A CA 1
ATOM 612 C C . ILE A 1 84 ? -9.231 -5.746 9.661 1.00 96.19 84 ILE A C 1
ATOM 614 O O . ILE A 1 84 ? -9.953 -5.255 10.528 1.00 96.19 84 ILE A O 1
ATOM 618 N N . GLU A 1 85 ? -9.625 -6.793 8.936 1.00 93.31 85 GLU A N 1
ATOM 619 C CA . GLU A 1 85 ? -10.914 -7.462 9.141 1.00 93.31 85 GLU A CA 1
ATOM 620 C C . GLU A 1 85 ? -11.027 -8.032 10.565 1.00 93.31 85 GLU A C 1
ATOM 622 O O . GLU A 1 85 ? -12.016 -7.801 11.267 1.00 93.31 85 GLU A O 1
ATOM 627 N N . SER A 1 86 ? -9.976 -8.707 11.047 1.00 96.06 86 SER A N 1
ATOM 628 C CA . SER A 1 86 ? -9.940 -9.202 12.424 1.00 96.06 86 SER A CA 1
ATOM 629 C C . SER A 1 86 ? -9.991 -8.073 13.457 1.00 96.06 86 SER A C 1
ATOM 631 O O . SER A 1 86 ? -10.600 -8.269 14.511 1.00 96.06 86 SER A O 1
ATOM 633 N N . LEU A 1 87 ? -9.347 -6.931 13.198 1.00 96.06 87 LEU A N 1
ATOM 634 C CA . LEU A 1 87 ? -9.403 -5.752 14.062 1.00 96.06 87 LEU A CA 1
ATOM 635 C C . LEU A 1 87 ? -10.826 -5.189 14.111 1.00 96.06 87 LEU A C 1
ATOM 637 O O . LEU A 1 87 ? -11.351 -4.977 15.199 1.00 96.06 87 LEU A O 1
ATOM 641 N N . SER A 1 88 ? -11.469 -5.020 12.955 1.00 94.25 88 SER A N 1
ATOM 642 C CA . SER A 1 88 ? -12.843 -4.519 12.845 1.00 94.25 88 SER A CA 1
ATOM 643 C C . SER A 1 88 ? -13.834 -5.381 13.634 1.00 94.25 88 SER A C 1
ATOM 645 O O . SER A 1 88 ? -14.649 -4.859 14.402 1.00 94.25 88 SER A O 1
ATOM 647 N N . LYS A 1 89 ? -13.700 -6.713 13.542 1.00 95.62 89 LYS A N 1
ATOM 648 C CA . LYS A 1 89 ? -14.510 -7.648 14.332 1.00 95.62 89 LYS A CA 1
ATOM 649 C C . LYS A 1 89 ? -14.293 -7.467 15.837 1.00 95.62 89 LYS A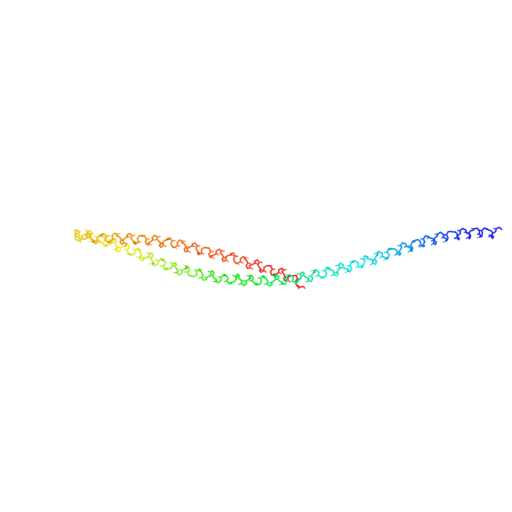 C 1
ATOM 651 O O . LYS A 1 89 ? -15.254 -7.261 16.565 1.00 95.62 89 LYS A O 1
ATOM 656 N N . LYS A 1 90 ? -13.037 -7.466 16.297 1.00 96.38 90 LYS A N 1
ATOM 657 C CA . LYS A 1 90 ? -12.718 -7.276 17.725 1.00 96.38 90 LYS A CA 1
ATOM 658 C C . LYS A 1 90 ? -13.229 -5.937 18.255 1.00 96.38 90 LYS A C 1
ATOM 660 O O . LYS A 1 90 ? -13.734 -5.875 19.368 1.00 96.38 90 LYS A O 1
ATOM 665 N N . THR A 1 91 ? -13.111 -4.871 17.470 1.00 96.25 91 THR A N 1
ATOM 666 C CA . THR A 1 91 ? -13.610 -3.545 17.849 1.00 96.25 91 THR A CA 1
ATOM 667 C C . THR A 1 91 ? -15.139 -3.520 17.929 1.00 96.25 91 THR A C 1
ATOM 669 O O . THR A 1 91 ? -15.685 -2.854 18.804 1.00 96.25 91 THR A O 1
ATOM 672 N N . THR A 1 92 ? -15.833 -4.292 17.086 1.00 95.38 92 THR A N 1
ATOM 673 C CA . THR A 1 92 ? -17.290 -4.485 17.178 1.00 95.38 92 THR A CA 1
ATOM 674 C C . THR A 1 92 ? -17.676 -5.206 18.470 1.00 95.38 92 THR A C 1
ATOM 676 O O . THR A 1 92 ? -18.507 -4.688 19.210 1.00 95.38 92 THR A O 1
ATOM 679 N N . ASP A 1 93 ? -16.999 -6.310 18.805 1.00 96.94 93 ASP A N 1
ATOM 680 C CA . ASP A 1 93 ? -17.229 -7.051 20.056 1.00 96.94 93 ASP A CA 1
ATOM 681 C C . ASP A 1 93 ? -17.005 -6.151 21.295 1.00 96.94 93 ASP A C 1
ATOM 683 O O . ASP A 1 93 ? -17.784 -6.161 22.248 1.00 96.94 93 ASP A O 1
ATOM 687 N N . ILE A 1 94 ? -15.957 -5.313 21.280 1.00 96.25 94 ILE A N 1
ATOM 688 C CA . ILE A 1 94 ? -15.705 -4.329 22.349 1.00 96.25 94 ILE A CA 1
ATOM 689 C C . ILE A 1 94 ? -16.830 -3.281 22.402 1.00 96.25 94 ILE A C 1
ATOM 691 O O . ILE A 1 94 ? -17.206 -2.844 23.491 1.00 96.25 94 ILE A O 1
ATOM 695 N N . GLY A 1 95 ? -17.379 -2.882 21.253 1.00 96.44 95 GLY A N 1
ATOM 696 C CA . GLY A 1 95 ? -18.515 -1.963 21.162 1.00 96.44 95 GLY A CA 1
ATOM 697 C C . GLY A 1 95 ? -19.759 -2.508 21.855 1.00 96.44 95 GLY A C 1
ATOM 698 O O . GLY A 1 95 ? -20.349 -1.804 22.673 1.00 96.44 95 GLY A O 1
ATOM 699 N N . GLU A 1 96 ? -20.097 -3.774 21.604 1.00 96.69 96 GLU A N 1
ATOM 700 C CA . GLU A 1 96 ? -21.220 -4.461 22.256 1.00 96.69 96 GLU A CA 1
ATOM 701 C C . GLU A 1 96 ? -21.034 -4.527 23.778 1.00 96.69 96 GLU A C 1
ATOM 703 O O . GLU A 1 96 ? -21.938 -4.177 24.536 1.00 96.69 96 GLU A O 1
ATOM 708 N N . ILE A 1 97 ? -19.834 -4.885 24.247 1.00 96.56 97 ILE A N 1
ATOM 709 C CA . ILE A 1 97 ? -19.519 -4.904 25.685 1.00 96.56 97 ILE A CA 1
ATOM 710 C C . ILE A 1 97 ? -19.637 -3.501 26.290 1.00 96.56 97 ILE A C 1
ATOM 712 O O . ILE A 1 97 ? -20.186 -3.336 27.378 1.00 96.56 97 ILE A O 1
ATOM 716 N N . THR A 1 98 ? -19.137 -2.479 25.593 1.00 97.19 98 THR A N 1
ATOM 717 C CA . THR A 1 98 ? -19.193 -1.087 26.063 1.00 97.19 98 THR A CA 1
ATOM 718 C C . THR A 1 98 ? -20.638 -0.613 26.205 1.00 97.19 98 THR A C 1
ATOM 720 O O . THR A 1 98 ? -20.950 0.068 27.180 1.00 97.19 98 THR A O 1
ATOM 723 N N . GLN A 1 99 ? -21.524 -1.016 25.290 1.00 96.12 99 GLN A N 1
ATOM 724 C CA . GLN A 1 99 ? -22.953 -0.721 25.372 1.00 96.12 99 GLN A CA 1
ATOM 725 C C . GLN A 1 99 ? -23.610 -1.394 26.585 1.00 96.12 99 GLN A C 1
ATOM 727 O O . GLN A 1 99 ? -24.340 -0.738 27.320 1.00 96.12 99 GLN A O 1
ATOM 732 N N . VAL A 1 100 ? -23.292 -2.661 26.864 1.00 97.88 100 VAL A N 1
ATOM 733 C CA . VAL A 1 100 ? -23.798 -3.349 28.066 1.00 97.88 100 VAL A CA 1
ATOM 734 C C . VAL A 1 100 ? -23.339 -2.650 29.352 1.00 97.88 100 VAL A C 1
ATOM 736 O O . VAL A 1 100 ? -24.112 -2.529 30.300 1.00 97.88 100 VAL A O 1
ATOM 739 N N . ILE A 1 101 ? -22.095 -2.159 29.412 1.00 97.12 101 ILE A N 1
ATOM 740 C CA . ILE A 1 101 ? -21.597 -1.417 30.585 1.00 97.12 101 ILE A CA 1
ATOM 741 C C . ILE A 1 101 ? -22.345 -0.086 30.751 1.00 97.12 101 ILE A C 1
ATOM 743 O O . ILE A 1 101 ? -22.636 0.301 31.883 1.00 97.12 101 ILE A O 1
ATOM 747 N N . ASP A 1 102 ? -22.668 0.592 29.649 1.00 97.19 102 ASP A N 1
ATOM 748 C CA . ASP A 1 102 ? -23.457 1.828 29.653 1.00 97.19 102 ASP A CA 1
ATOM 749 C C . ASP A 1 102 ? -24.864 1.583 30.223 1.00 97.19 102 ASP A C 1
ATOM 751 O O . ASP A 1 102 ? -25.289 2.257 31.160 1.00 97.19 102 ASP A O 1
ATOM 755 N N . GLU A 1 103 ? -25.527 0.516 29.767 1.00 97.31 103 GLU A N 1
ATOM 756 C CA . GLU A 1 103 ? -26.831 0.085 30.285 1.00 97.31 103 GLU A CA 1
ATOM 757 C C . GLU A 1 103 ? -26.774 -0.270 31.783 1.00 97.31 103 GLU A C 1
ATOM 759 O O . GLU A 1 103 ? -27.670 0.091 32.551 1.00 97.31 103 GLU A O 1
ATOM 764 N N . ILE A 1 104 ? -25.703 -0.935 32.236 1.00 97.44 104 ILE A N 1
ATOM 765 C CA . ILE A 1 104 ? -25.479 -1.233 33.661 1.00 97.44 104 ILE A CA 1
ATOM 766 C C . ILE A 1 104 ? -25.273 0.056 34.465 1.00 97.44 104 ILE A C 1
ATOM 768 O O . ILE A 1 104 ? -25.782 0.167 35.586 1.00 97.44 104 ILE A O 1
ATOM 772 N N . ALA A 1 105 ? -24.532 1.030 33.931 1.00 97.56 105 ALA A N 1
ATOM 773 C CA . ALA A 1 105 ? -24.315 2.314 34.587 1.00 97.56 105 ALA A CA 1
ATOM 774 C C . ALA A 1 105 ? -25.639 3.074 34.750 1.00 97.56 105 ALA A C 1
ATOM 776 O O . ALA A 1 105 ? -25.940 3.531 35.852 1.00 97.56 105 ALA A O 1
ATOM 777 N N . ASP A 1 106 ? -26.477 3.111 33.716 1.00 96.50 106 ASP A N 1
ATOM 778 C CA . ASP A 1 106 ? -27.801 3.737 33.770 1.00 96.50 106 ASP A CA 1
ATOM 779 C C . ASP A 1 106 ? -28.736 3.050 34.774 1.00 96.50 106 ASP A C 1
ATOM 781 O O . ASP A 1 106 ? -29.390 3.716 35.585 1.00 96.50 106 ASP A O 1
ATOM 785 N N . GLN A 1 107 ? -28.756 1.714 34.802 1.00 97.56 107 GLN A N 1
ATOM 786 C CA . GLN A 1 107 ? -29.514 0.961 35.807 1.00 97.56 107 GLN A CA 1
ATOM 787 C C . GLN A 1 107 ? -29.005 1.228 37.227 1.00 97.56 107 GLN A C 1
ATOM 789 O O . GLN A 1 107 ? -29.801 1.419 38.149 1.00 97.56 107 GLN A O 1
ATOM 794 N N . THR A 1 108 ? -27.685 1.283 37.412 1.00 97.44 108 THR A N 1
ATOM 795 C CA . THR A 1 108 ? -27.062 1.584 38.708 1.00 97.44 108 THR A CA 1
ATOM 796 C C . THR A 1 108 ? -27.402 3.003 39.161 1.00 97.44 108 THR A C 1
ATOM 798 O O . THR A 1 108 ? -27.707 3.216 40.333 1.00 97.44 108 THR A O 1
ATOM 801 N N . ASN A 1 109 ? -27.418 3.966 38.237 1.00 95.50 109 ASN A N 1
ATOM 802 C CA . ASN A 1 109 ? -27.814 5.345 38.499 1.00 95.50 109 ASN A CA 1
ATOM 803 C C . ASN A 1 109 ? -29.284 5.435 38.953 1.00 95.50 109 ASN A C 1
ATOM 805 O O . ASN A 1 109 ? -29.588 6.089 39.951 1.00 95.50 109 ASN A O 1
ATOM 809 N N . LEU A 1 110 ? -30.192 4.718 38.278 1.00 96.44 110 LEU A N 1
ATOM 810 C CA . LEU A 1 110 ? -31.606 4.627 38.666 1.00 96.44 110 LEU A CA 1
ATOM 811 C C . LEU A 1 110 ? -31.804 3.958 40.034 1.00 96.44 110 LEU A C 1
ATOM 813 O O . LEU A 1 110 ? -32.595 4.435 40.849 1.00 96.44 110 LEU A O 1
ATOM 817 N N . LEU A 1 111 ? -31.076 2.874 40.313 1.00 96.38 111 LEU A N 1
ATOM 818 C CA . LEU A 1 111 ? -31.107 2.200 41.614 1.00 96.38 111 LEU A CA 1
ATOM 819 C C . LEU A 1 111 ? -30.615 3.119 42.737 1.00 96.38 111 LEU A C 1
ATOM 821 O O . LEU A 1 111 ? -31.246 3.191 43.792 1.00 96.38 111 LEU A O 1
ATOM 825 N N . ALA A 1 112 ? -29.526 3.853 42.499 1.00 96.38 112 ALA A N 1
ATOM 826 C CA . ALA A 1 112 ? -28.980 4.817 43.445 1.00 96.38 112 ALA A CA 1
ATOM 827 C C . ALA A 1 112 ? -29.954 5.972 43.717 1.00 96.38 112 ALA A C 1
ATOM 829 O O . ALA A 1 112 ? -30.147 6.356 44.869 1.00 96.38 112 ALA A O 1
ATOM 830 N N . LEU A 1 113 ? -30.633 6.477 42.683 1.00 94.31 113 LEU A N 1
ATOM 831 C CA . LEU A 1 113 ? -31.667 7.501 42.830 1.00 94.31 113 LEU A CA 1
ATOM 832 C C . LEU A 1 113 ? -32.835 7.008 43.698 1.00 94.31 113 LEU A C 1
ATOM 834 O O . LEU A 1 113 ? -33.249 7.704 44.625 1.00 94.31 113 LEU A O 1
ATOM 838 N N . ASN A 1 114 ? -33.331 5.794 43.448 1.00 94.56 114 ASN A N 1
ATOM 839 C CA . ASN A 1 114 ? -34.394 5.198 44.261 1.00 94.56 114 ASN A CA 1
ATOM 840 C C . ASN A 1 114 ? -33.957 5.016 45.725 1.00 94.56 114 ASN A C 1
ATOM 842 O O . ASN A 1 114 ? -34.728 5.313 46.639 1.00 94.56 114 ASN A O 1
ATOM 846 N N . ALA A 1 115 ? -32.711 4.594 45.961 1.00 94.06 115 ALA A N 1
ATOM 847 C CA . ALA A 1 115 ? -32.150 4.467 47.306 1.00 94.06 115 ALA A CA 1
ATOM 848 C C . ALA A 1 115 ? -32.011 5.824 48.020 1.00 94.06 115 ALA A C 1
ATOM 850 O O . ALA A 1 115 ? -32.286 5.915 49.218 1.00 94.06 115 ALA A O 1
ATOM 851 N N . ALA A 1 116 ? -31.634 6.885 47.301 1.00 92.88 116 ALA A N 1
ATOM 852 C CA . ALA A 1 116 ? -31.566 8.242 47.840 1.00 92.88 116 ALA A CA 1
ATOM 853 C C . ALA A 1 116 ? -32.959 8.764 48.242 1.00 92.88 116 ALA A C 1
ATOM 855 O O . ALA A 1 116 ? -33.118 9.320 49.331 1.00 92.88 116 ALA A O 1
ATOM 856 N N . ILE A 1 117 ? -33.981 8.518 47.411 1.00 91.06 117 ILE A N 1
ATOM 857 C CA . ILE A 1 117 ? -35.381 8.876 47.696 1.00 91.06 117 ILE A CA 1
ATOM 858 C C . ILE A 1 117 ? -35.884 8.152 48.952 1.00 91.06 117 ILE A C 1
ATOM 860 O O . ILE A 1 117 ? -36.435 8.788 49.854 1.00 91.06 117 ILE A O 1
ATOM 864 N N . GLU A 1 118 ? -35.668 6.839 49.051 1.00 94.06 118 GLU A N 1
ATOM 865 C CA . GLU A 1 118 ? -36.139 6.062 50.203 1.00 94.06 118 GLU A CA 1
ATOM 866 C C . GLU A 1 118 ? -35.366 6.416 51.487 1.00 94.06 118 GLU A C 1
ATOM 868 O O . GLU A 1 118 ? -35.946 6.490 52.572 1.00 94.06 118 GLU A O 1
ATOM 873 N N . SER A 1 119 ? -34.077 6.753 51.369 1.00 94.06 119 SER A N 1
ATOM 874 C CA . SER A 1 119 ? -33.272 7.260 52.490 1.00 94.06 119 SER A CA 1
ATOM 875 C C . SER A 1 119 ? -33.788 8.604 53.008 1.00 94.06 119 SER A C 1
ATOM 877 O O . SER A 1 119 ? -33.873 8.800 54.221 1.00 94.06 119 SER A O 1
ATOM 879 N N . ALA A 1 120 ? -34.191 9.517 52.115 1.00 90.19 120 ALA A N 1
ATOM 880 C CA . ALA A 1 120 ? -34.817 10.781 52.504 1.00 90.19 120 ALA A CA 1
ATOM 881 C C . ALA A 1 120 ? -36.160 10.554 53.220 1.00 90.19 120 ALA A C 1
ATOM 883 O O . ALA A 1 120 ? -36.480 11.245 54.188 1.00 90.19 120 ALA A O 1
ATOM 884 N N . ARG A 1 121 ? -36.923 9.541 52.791 1.00 92.06 121 ARG A N 1
ATOM 885 C CA . ARG A 1 121 ? -38.199 9.152 53.405 1.00 92.06 121 ARG A CA 1
ATOM 886 C C . ARG A 1 121 ? -38.036 8.566 54.813 1.00 92.06 121 ARG A C 1
ATOM 888 O O . ARG A 1 121 ? -38.897 8.790 55.660 1.00 92.06 121 ARG A O 1
ATOM 895 N N . ALA A 1 122 ? -36.932 7.867 55.081 1.00 91.00 122 ALA A N 1
ATOM 896 C CA . ALA A 1 122 ? -36.596 7.315 56.398 1.00 91.00 122 ALA A CA 1
ATOM 897 C C . ALA A 1 122 ? -36.106 8.367 57.424 1.00 91.00 122 ALA A C 1
ATOM 899 O O . ALA A 1 122 ? -35.905 8.041 58.598 1.00 91.00 122 ALA A O 1
ATOM 900 N N . GLY A 1 123 ? -35.921 9.629 57.015 1.00 89.19 123 GLY A N 1
ATOM 901 C CA . GLY A 1 123 ? -35.538 10.730 57.903 1.00 89.19 123 GLY A CA 1
ATOM 902 C C . GLY A 1 123 ? -34.145 10.553 58.524 1.00 89.19 123 GLY A C 1
ATOM 903 O O . GLY A 1 123 ? -33.182 10.223 57.835 1.00 89.19 123 GLY A O 1
ATOM 904 N N . GLU A 1 124 ? -34.015 10.768 59.840 1.00 88.19 124 GLU A N 1
ATOM 905 C CA . GLU A 1 124 ? -32.727 10.671 60.559 1.00 88.19 124 GLU A CA 1
ATOM 906 C C . GLU A 1 124 ? -32.068 9.284 60.438 1.00 88.19 124 GLU A C 1
ATOM 908 O O . GLU A 1 124 ? -30.845 9.196 60.357 1.00 88.19 124 GLU A O 1
ATOM 913 N N . GLN A 1 125 ? -32.861 8.208 60.358 1.00 85.31 125 GLN A N 1
ATOM 914 C CA . GLN A 1 125 ? -32.350 6.833 60.253 1.00 85.31 125 GLN A CA 1
ATOM 915 C C . GLN A 1 125 ? -31.741 6.529 58.871 1.00 85.31 125 GLN A C 1
ATOM 917 O O . GLN A 1 125 ? -30.936 5.610 58.737 1.00 85.31 125 GLN A O 1
ATOM 922 N N . GLY A 1 126 ? -32.097 7.306 57.840 1.00 89.44 126 GLY A N 1
ATOM 923 C CA . GLY A 1 126 ? -31.637 7.120 56.461 1.00 89.44 126 GLY A CA 1
ATOM 924 C C . GLY A 1 126 ? -30.376 7.904 56.089 1.00 89.44 126 GLY A C 1
ATOM 925 O O . GLY A 1 126 ? -29.822 7.676 55.017 1.00 89.44 126 GLY A O 1
ATOM 926 N N . LYS A 1 127 ? -29.875 8.803 56.952 1.00 87.44 127 LYS A N 1
ATOM 927 C CA . LYS A 1 127 ? -28.756 9.710 56.614 1.00 87.44 127 LYS A CA 1
ATOM 928 C C . LYS A 1 127 ? -27.487 8.990 56.153 1.00 87.44 127 LYS A C 1
ATOM 930 O O . LYS A 1 127 ? -26.847 9.442 55.210 1.00 87.44 127 LYS A O 1
ATOM 935 N N . GLY A 1 128 ? -27.127 7.874 56.790 1.00 88.50 128 GLY A N 1
ATOM 936 C CA . GLY A 1 128 ? -25.956 7.083 56.394 1.00 88.50 128 GLY A CA 1
ATOM 937 C C . GLY A 1 128 ? -26.122 6.422 55.020 1.00 88.50 128 GLY A C 1
ATOM 938 O O . GLY A 1 128 ? -25.193 6.432 54.217 1.00 88.50 128 GLY A O 1
ATOM 939 N N . PHE A 1 129 ? -27.322 5.913 54.723 1.00 91.50 129 PHE A N 1
ATOM 940 C CA . PHE A 1 129 ? -27.647 5.315 53.425 1.00 91.50 129 PHE A CA 1
ATOM 941 C C . PHE A 1 129 ? -27.742 6.357 52.305 1.00 91.50 129 PHE A C 1
ATOM 943 O O . PHE A 1 129 ? -27.311 6.073 51.190 1.00 91.50 129 PHE A O 1
ATOM 950 N N . ALA A 1 130 ? -28.206 7.575 52.605 1.00 92.81 130 ALA A N 1
ATOM 951 C CA . ALA A 1 130 ? -28.265 8.671 51.638 1.00 92.81 130 ALA A CA 1
ATOM 952 C C . ALA A 1 130 ? -26.876 9.031 51.080 1.00 92.81 130 ALA A C 1
ATOM 954 O O . ALA A 1 130 ? -26.724 9.192 49.872 1.00 92.81 130 ALA A O 1
ATOM 955 N N . VAL A 1 131 ? -25.846 9.083 51.936 1.00 93.44 131 VAL A N 1
ATOM 956 C CA . VAL A 1 131 ? -24.463 9.378 51.508 1.00 93.44 131 VAL A CA 1
ATOM 957 C C . VAL A 1 131 ? -23.919 8.286 50.585 1.00 93.44 131 VAL A C 1
ATOM 959 O O . VAL A 1 131 ? -23.260 8.583 49.590 1.00 93.44 131 VAL A O 1
ATOM 962 N N . VAL A 1 132 ? -24.207 7.018 50.892 1.00 95.25 132 VAL A N 1
ATOM 963 C CA . VAL A 1 132 ? -23.792 5.892 50.043 1.00 95.25 132 VAL A CA 1
ATOM 964 C C . VAL A 1 132 ? -24.519 5.935 48.699 1.00 95.25 132 VAL A C 1
ATOM 966 O O . VAL A 1 132 ? -23.882 5.757 47.664 1.00 95.25 132 VAL A O 1
ATOM 969 N N . ALA A 1 133 ? -25.826 6.207 48.698 1.00 96.06 133 ALA A N 1
ATOM 970 C CA . ALA A 1 133 ? -26.618 6.318 47.478 1.00 96.06 133 ALA A CA 1
ATOM 971 C C . ALA A 1 133 ? -26.085 7.422 46.548 1.00 96.06 133 ALA A C 1
ATOM 973 O O . ALA A 1 133 ? -25.911 7.176 45.356 1.00 96.06 133 ALA A O 1
ATOM 974 N N . ASP A 1 134 ? -25.737 8.595 47.085 1.00 95.31 134 ASP A N 1
ATOM 975 C CA . ASP A 1 134 ? -25.147 9.681 46.292 1.00 95.31 134 ASP A CA 1
ATOM 976 C C . ASP A 1 134 ? -23.775 9.317 45.702 1.00 95.31 134 ASP A C 1
ATOM 978 O O . ASP A 1 134 ? -23.503 9.637 44.541 1.00 95.31 134 ASP A O 1
ATOM 982 N N . GLU A 1 135 ? -22.913 8.611 46.444 1.00 96.75 135 GLU A N 1
ATOM 983 C CA . GLU A 1 135 ? -21.611 8.190 45.909 1.00 96.75 135 GLU A CA 1
ATOM 984 C C . GLU A 1 135 ? -21.760 7.117 44.821 1.00 96.75 135 GLU A C 1
ATOM 986 O O . GLU A 1 135 ? -21.071 7.186 43.801 1.00 96.75 135 GLU A O 1
ATOM 991 N N . VAL A 1 136 ? -22.698 6.171 44.975 1.00 97.38 136 VAL A N 1
ATOM 992 C CA . VAL A 1 136 ? -23.019 5.184 43.926 1.00 97.38 136 VAL A CA 1
ATOM 993 C C . VAL A 1 136 ? -23.560 5.882 42.677 1.00 97.38 136 VAL A C 1
ATOM 995 O O . VAL A 1 136 ? -23.125 5.564 41.570 1.00 97.38 136 VAL A O 1
ATOM 998 N N . ARG A 1 137 ? -24.444 6.877 42.840 1.00 96.62 137 ARG A N 1
ATOM 999 C CA . ARG A 1 137 ? -24.979 7.693 41.738 1.00 96.62 137 ARG A CA 1
ATOM 1000 C C . ARG A 1 137 ? -23.854 8.385 40.968 1.00 96.62 137 ARG A C 1
ATOM 1002 O O . ARG A 1 137 ? -23.758 8.269 39.750 1.00 96.62 137 ARG A O 1
ATOM 1009 N N . ARG A 1 138 ? -22.935 9.033 41.689 1.00 96.75 138 ARG A N 1
ATOM 1010 C CA . ARG A 1 138 ? -21.768 9.707 41.102 1.00 96.75 138 ARG A CA 1
ATOM 1011 C C . ARG A 1 138 ? -20.829 8.730 40.393 1.00 96.75 138 ARG A C 1
ATOM 1013 O O . ARG A 1 138 ? -20.248 9.071 39.362 1.00 96.75 138 ARG A O 1
ATOM 1020 N N . LEU A 1 139 ? -20.654 7.523 40.934 1.00 97.31 139 LEU A N 1
ATOM 1021 C CA . LEU A 1 139 ? -19.849 6.479 40.304 1.00 97.31 139 LEU A CA 1
ATOM 1022 C C . LEU A 1 139 ? -20.492 6.000 38.996 1.00 97.31 139 LEU A C 1
ATOM 1024 O O . LEU A 1 139 ? -19.793 5.884 37.994 1.00 97.31 139 LEU A O 1
ATOM 1028 N N . ALA A 1 140 ? -21.812 5.804 38.986 1.00 97.75 140 ALA A N 1
ATOM 1029 C CA . ALA A 1 140 ? -22.572 5.434 37.798 1.00 97.75 140 ALA A CA 1
ATOM 1030 C C . ALA A 1 140 ? -22.473 6.499 36.690 1.00 97.75 140 ALA A C 1
ATOM 1032 O O . ALA A 1 140 ? -22.112 6.170 35.562 1.00 97.75 140 ALA A O 1
ATOM 1033 N N . GLU A 1 141 ? -22.661 7.782 37.019 1.00 97.06 141 GLU A N 1
ATOM 1034 C CA . GLU A 1 141 ? -22.482 8.897 36.071 1.00 97.06 141 GLU A CA 1
ATOM 1035 C C . GLU A 1 141 ? -21.054 8.947 35.489 1.00 97.06 141 GLU A C 1
ATOM 1037 O O . GLU A 1 141 ? -20.854 9.197 34.297 1.00 97.06 141 GLU A O 1
ATOM 1042 N N . ARG A 1 142 ? -20.031 8.687 36.318 1.00 97.81 142 ARG A N 1
ATOM 1043 C CA . ARG A 1 142 ? -18.633 8.617 35.860 1.00 97.81 142 ARG A CA 1
ATOM 1044 C C . ARG A 1 142 ? -18.383 7.425 34.940 1.00 97.81 142 ARG A C 1
ATOM 1046 O O . ARG A 1 142 ? -17.630 7.581 33.979 1.00 97.81 142 ARG A O 1
ATOM 1053 N N . THR A 1 143 ? -18.992 6.274 35.220 1.00 97.50 143 THR A N 1
ATOM 1054 C CA . THR A 1 143 ? -18.915 5.086 34.362 1.00 97.50 143 THR A CA 1
ATOM 1055 C C . THR A 1 143 ? -19.554 5.359 33.002 1.00 97.50 143 THR A C 1
ATOM 1057 O O . THR A 1 143 ? -18.872 5.165 32.002 1.00 97.50 143 THR A O 1
ATOM 1060 N N . ALA A 1 144 ? -20.772 5.917 32.961 1.00 96.00 144 ALA A N 1
ATOM 1061 C CA . ALA A 1 144 ? -21.473 6.285 31.722 1.00 96.00 144 ALA A CA 1
ATOM 1062 C C . ALA A 1 144 ? -20.673 7.288 30.862 1.00 96.00 144 ALA A C 1
ATOM 1064 O O . ALA A 1 144 ? -20.584 7.212 29.635 1.00 96.00 144 ALA A O 1
ATOM 1065 N N . LYS A 1 145 ? -19.995 8.244 31.509 1.00 97.25 145 LYS A N 1
ATOM 1066 C CA . LYS A 1 145 ? -19.100 9.160 30.791 1.00 97.25 145 LYS A CA 1
ATOM 1067 C C . LYS A 1 145 ? -17.907 8.425 30.168 1.00 97.25 145 LYS A C 1
ATOM 1069 O O . LYS A 1 145 ? -17.524 8.735 29.040 1.00 97.25 145 LYS A O 1
ATOM 1074 N N . ALA A 1 146 ? -17.307 7.479 30.889 1.00 97.31 146 ALA A N 1
ATOM 1075 C CA . ALA A 1 146 ? -16.158 6.720 30.403 1.00 97.31 146 ALA A CA 1
ATOM 1076 C C . ALA A 1 146 ? -16.539 5.762 29.260 1.00 97.31 146 ALA A C 1
ATOM 1078 O O . ALA A 1 146 ? -15.826 5.709 28.258 1.00 97.31 146 ALA A O 1
ATOM 1079 N N . THR A 1 147 ? -17.673 5.062 29.363 1.00 96.88 147 THR A N 1
ATOM 1080 C CA . THR A 1 147 ? -18.217 4.207 28.290 1.00 96.88 147 THR A CA 1
ATOM 1081 C C . THR A 1 147 ? -18.507 5.014 27.032 1.00 96.88 147 THR A C 1
ATOM 1083 O O . THR A 1 147 ? -18.097 4.611 25.946 1.00 96.88 147 THR A O 1
ATOM 1086 N N . SER A 1 148 ? -19.095 6.207 27.163 1.00 95.94 148 SER A N 1
ATOM 1087 C CA . SER A 1 148 ? -19.321 7.117 26.033 1.00 95.9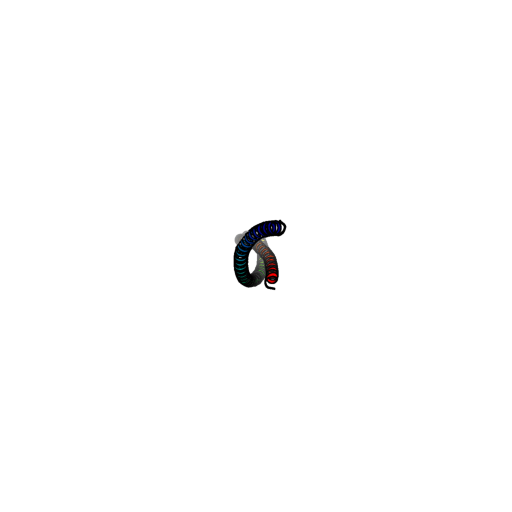4 148 SER A CA 1
ATOM 1088 C C . SER A 1 148 ? -18.017 7.525 25.327 1.00 95.94 148 SER A C 1
ATOM 1090 O O . SER A 1 148 ? -17.932 7.513 24.095 1.00 95.94 148 SER A O 1
ATOM 1092 N N . GLN A 1 149 ? -16.957 7.825 26.089 1.00 97.44 149 GLN A N 1
ATOM 1093 C CA . GLN A 1 149 ? -15.637 8.123 25.521 1.00 97.44 149 GLN A CA 1
ATOM 1094 C C . GLN A 1 149 ? -15.034 6.910 24.798 1.00 97.44 149 GLN A C 1
ATOM 1096 O O . GLN A 1 149 ? -14.486 7.059 23.704 1.00 97.44 149 GLN A O 1
ATOM 1101 N N . ILE A 1 150 ? -15.164 5.712 25.375 1.00 97.06 150 ILE A N 1
ATOM 1102 C CA . ILE A 1 150 ? -14.717 4.458 24.755 1.00 97.06 150 ILE A CA 1
ATOM 1103 C C . ILE A 1 150 ? -15.475 4.197 23.449 1.00 97.06 150 ILE A C 1
ATOM 1105 O O . ILE A 1 150 ? -14.842 3.914 22.434 1.00 97.06 150 ILE A O 1
ATOM 1109 N N . ALA A 1 151 ? -16.795 4.385 23.424 1.00 95.94 151 ALA A N 1
ATOM 1110 C CA . ALA A 1 151 ? -17.602 4.251 22.213 1.00 95.94 151 ALA A CA 1
ATOM 1111 C C . ALA A 1 151 ? -17.146 5.211 21.097 1.00 95.94 151 ALA A C 1
ATOM 1113 O O . ALA A 1 151 ? -17.118 4.839 19.922 1.00 95.94 151 ALA A O 1
ATOM 1114 N N . GLY A 1 152 ? -16.734 6.433 21.454 1.00 97.06 152 GLY A N 1
ATOM 1115 C CA . GLY A 1 152 ? -16.115 7.375 20.519 1.00 97.06 152 GLY A CA 1
ATOM 1116 C C . GLY A 1 152 ? -14.799 6.854 19.926 1.00 97.06 152 GLY A C 1
ATOM 1117 O O . GLY A 1 152 ? -14.608 6.916 18.712 1.00 97.06 152 GLY A O 1
ATOM 1118 N N . MET A 1 153 ? -13.919 6.289 20.760 1.00 97.25 153 MET A N 1
ATOM 1119 C CA . MET A 1 153 ? -12.649 5.697 20.311 1.00 97.25 153 MET A CA 1
ATOM 1120 C C . MET A 1 153 ? -12.865 4.478 19.404 1.00 97.25 153 MET A C 1
ATOM 1122 O O . MET A 1 153 ? -12.201 4.348 18.381 1.00 97.25 153 MET A O 1
ATOM 1126 N N . ILE A 1 154 ? -13.832 3.620 19.731 1.00 97.06 154 ILE A N 1
ATOM 1127 C CA . ILE A 1 154 ? -14.219 2.454 18.920 1.00 97.06 154 ILE A CA 1
ATOM 1128 C C . ILE A 1 154 ? -14.654 2.889 17.519 1.00 97.06 154 ILE A C 1
ATOM 1130 O O . ILE A 1 154 ? -14.162 2.345 16.531 1.00 97.06 154 ILE A O 1
ATOM 1134 N N . LYS A 1 155 ? -15.513 3.913 17.419 1.00 95.81 155 LYS A N 1
ATOM 1135 C CA . LYS A 1 155 ? -15.941 4.470 16.126 1.00 95.81 155 LYS A CA 1
ATOM 1136 C C . LYS A 1 155 ? -14.774 5.037 15.320 1.00 95.81 155 LYS A C 1
ATOM 1138 O O . LYS A 1 155 ? -14.723 4.840 14.110 1.00 95.81 155 LYS A O 1
ATOM 1143 N N . ALA A 1 156 ? -13.836 5.723 15.974 1.00 97.19 156 ALA A N 1
ATOM 1144 C CA . ALA A 1 156 ? -12.637 6.227 15.306 1.00 97.19 156 ALA A CA 1
ATOM 1145 C C . ALA A 1 156 ? -11.798 5.076 14.722 1.00 97.19 156 ALA A C 1
ATOM 1147 O O . ALA A 1 156 ? -11.480 5.104 13.537 1.00 97.19 156 ALA A O 1
ATOM 1148 N N . ILE A 1 157 ? -11.551 4.020 15.506 1.00 96.94 157 ILE A N 1
ATOM 1149 C CA . ILE A 1 157 ? -10.811 2.829 15.055 1.00 96.94 157 ILE A CA 1
ATOM 1150 C C . ILE A 1 157 ? -11.526 2.134 13.886 1.00 96.94 157 ILE A C 1
ATOM 1152 O O . ILE A 1 157 ? -10.874 1.710 12.935 1.00 96.94 157 ILE A O 1
ATOM 1156 N N . GLN A 1 158 ? -12.857 2.018 13.923 1.00 94.12 158 GLN A N 1
ATOM 1157 C CA . GLN A 1 158 ? -13.637 1.438 12.820 1.00 94.12 158 GLN A CA 1
ATOM 1158 C C . GLN A 1 158 ? -13.510 2.258 11.529 1.00 94.12 158 GLN A C 1
ATOM 1160 O O . GLN A 1 158 ? -13.329 1.686 10.454 1.00 94.12 158 GLN A O 1
ATOM 1165 N N . ASN A 1 159 ? -13.558 3.589 11.629 1.00 96.38 159 ASN A N 1
ATOM 1166 C CA . ASN A 1 159 ? -13.376 4.475 10.479 1.00 96.38 159 ASN A CA 1
ATOM 1167 C C . ASN A 1 159 ? -11.955 4.380 9.905 1.00 96.38 159 ASN A C 1
ATOM 1169 O O . ASN A 1 159 ? -11.792 4.298 8.690 1.00 96.38 159 ASN A O 1
ATOM 1173 N N . GLU A 1 160 ? -10.930 4.350 10.759 1.00 96.62 160 GLU A N 1
ATOM 1174 C CA . GLU A 1 160 ? -9.538 4.164 10.332 1.00 96.62 160 GLU A CA 1
ATOM 1175 C C . GLU A 1 160 ? -9.343 2.806 9.643 1.00 96.62 160 GLU A C 1
ATOM 1177 O O . GLU A 1 160 ? -8.757 2.736 8.565 1.00 96.62 160 GLU A O 1
ATOM 1182 N N . ALA A 1 161 ? -9.904 1.729 10.203 1.00 95.12 161 ALA A N 1
ATOM 1183 C CA . ALA A 1 161 ? -9.875 0.401 9.592 1.00 95.12 161 ALA A CA 1
ATOM 1184 C C . ALA A 1 161 ? -10.529 0.387 8.197 1.00 95.12 161 ALA A C 1
ATOM 1186 O O . ALA A 1 161 ? -10.001 -0.235 7.274 1.00 95.12 161 ALA A O 1
ATOM 1187 N N . HIS A 1 162 ? -11.643 1.105 8.020 1.00 94.19 162 HIS A N 1
ATOM 1188 C CA . HIS A 1 162 ? -12.298 1.253 6.719 1.00 94.19 162 HIS A CA 1
ATOM 1189 C C . HIS A 1 162 ? -11.404 1.972 5.698 1.00 94.19 162 HIS A C 1
ATOM 1191 O O . HIS A 1 162 ? -11.209 1.467 4.595 1.00 94.19 162 HIS A O 1
ATOM 1197 N N . GLN A 1 163 ? -10.812 3.109 6.075 1.00 96.19 163 GLN A N 1
ATOM 1198 C CA . GLN A 1 163 ? -9.917 3.880 5.201 1.00 96.19 163 GLN A CA 1
ATOM 1199 C C . GLN A 1 163 ? -8.673 3.084 4.790 1.00 96.19 163 GLN A C 1
ATOM 1201 O O . GLN A 1 163 ? -8.219 3.159 3.644 1.00 96.19 163 GLN A O 1
ATOM 1206 N N . VAL A 1 164 ? -8.126 2.288 5.715 1.00 95.94 164 VAL A N 1
ATOM 1207 C CA . VAL A 1 164 ? -7.027 1.372 5.403 1.00 95.94 164 VAL A CA 1
ATOM 1208 C C . VAL A 1 164 ? -7.483 0.355 4.358 1.00 95.94 164 VAL A C 1
ATOM 1210 O O . VAL A 1 164 ? -6.792 0.169 3.363 1.00 95.94 164 VAL A O 1
ATOM 1213 N N . ASN A 1 165 ? -8.662 -0.251 4.509 1.00 93.25 165 ASN A N 1
ATOM 1214 C CA . ASN A 1 165 ? -9.171 -1.227 3.544 1.00 93.25 165 ASN A CA 1
ATOM 1215 C C . ASN A 1 165 ? -9.389 -0.635 2.131 1.00 93.25 165 ASN A C 1
ATOM 1217 O O . ASN A 1 165 ? -9.070 -1.282 1.129 1.00 93.25 165 ASN A O 1
ATOM 1221 N N . GLU A 1 166 ? -9.874 0.607 2.034 1.00 94.62 166 GLU A N 1
ATOM 1222 C CA . GLU A 1 166 ? -9.975 1.338 0.759 1.00 94.62 166 GLU A CA 1
ATOM 1223 C C . GLU A 1 166 ? -8.593 1.537 0.122 1.00 94.62 166 GLU A C 1
ATOM 1225 O O . GLU A 1 166 ? -8.366 1.124 -1.018 1.00 94.62 166 GLU A O 1
ATOM 1230 N N . SER A 1 167 ? -7.633 2.056 0.894 1.00 95.25 167 SER A N 1
ATOM 1231 C CA . SER A 1 167 ? -6.249 2.274 0.442 1.00 95.25 167 SER A CA 1
ATOM 1232 C C . SER A 1 167 ? -5.589 0.978 -0.042 1.00 95.25 167 SER A C 1
ATOM 1234 O O . SER A 1 167 ? -4.838 0.956 -1.017 1.00 95.25 167 SER A O 1
ATOM 1236 N N . MET A 1 168 ? -5.885 -0.139 0.619 1.00 93.69 168 MET A N 1
ATOM 1237 C CA . MET A 1 168 ? -5.383 -1.459 0.244 1.00 93.69 168 MET A CA 1
ATOM 1238 C C . MET A 1 168 ? -6.000 -1.981 -1.054 1.00 93.69 168 MET A C 1
ATOM 1240 O O . MET A 1 168 ? -5.311 -2.619 -1.852 1.00 93.69 168 MET A O 1
ATOM 1244 N N . THR A 1 169 ? -7.272 -1.676 -1.300 1.00 92.00 169 THR A N 1
ATOM 1245 C CA . THR A 1 169 ? -7.956 -2.014 -2.555 1.00 92.00 169 THR A CA 1
ATOM 1246 C C . THR A 1 169 ? -7.373 -1.225 -3.732 1.00 92.00 169 THR A C 1
ATOM 1248 O O . THR A 1 169 ? -7.122 -1.785 -4.806 1.00 92.00 169 THR A O 1
ATOM 1251 N N . GLU A 1 170 ? -7.074 0.059 -3.526 1.00 94.19 170 GLU A N 1
ATOM 1252 C CA . GLU A 1 170 ? -6.372 0.892 -4.510 1.00 94.19 170 GLU A CA 1
ATOM 1253 C C . GLU A 1 170 ? -4.944 0.394 -4.774 1.00 94.19 170 GLU A C 1
ATOM 1255 O O . GLU A 1 170 ? -4.517 0.297 -5.931 1.00 94.19 170 GLU A O 1
ATOM 1260 N N . ALA A 1 171 ? -4.217 0.014 -3.718 1.00 93.06 171 ALA A N 1
ATOM 1261 C CA . ALA A 1 171 ? -2.883 -0.565 -3.836 1.00 93.06 171 ALA A CA 1
ATOM 1262 C C . ALA A 1 171 ? -2.908 -1.869 -4.647 1.00 93.06 171 ALA A C 1
ATOM 1264 O O . ALA A 1 171 ? -2.113 -2.022 -5.575 1.00 93.06 171 ALA A O 1
ATOM 1265 N N . LYS A 1 172 ? -3.861 -2.772 -4.371 1.00 92.56 172 LYS A N 1
ATOM 1266 C CA . LYS A 1 172 ? -4.050 -4.011 -5.142 1.00 92.56 172 LYS A CA 1
ATOM 1267 C C . LYS A 1 172 ? -4.295 -3.718 -6.623 1.00 92.56 172 LYS A C 1
ATOM 1269 O O . LYS A 1 172 ? -3.617 -4.278 -7.477 1.00 92.56 172 LYS A O 1
ATOM 1274 N N . THR A 1 173 ? -5.186 -2.774 -6.924 1.00 93.75 173 THR A N 1
ATOM 1275 C CA . THR A 1 173 ? -5.489 -2.363 -8.306 1.00 93.75 173 THR A CA 1
ATOM 1276 C C . THR A 1 173 ? -4.257 -1.795 -9.019 1.00 93.75 173 THR A C 1
ATOM 1278 O O . THR A 1 173 ? -4.009 -2.084 -10.191 1.00 93.75 173 THR A O 1
ATOM 1281 N N . SER A 1 174 ? -3.459 -0.992 -8.314 1.00 93.38 174 SER A N 1
ATOM 1282 C CA . SER A 1 174 ? -2.231 -0.403 -8.854 1.00 93.38 174 SER A CA 1
ATOM 1283 C C . SER A 1 174 ? -1.182 -1.467 -9.172 1.00 93.38 174 SER A C 1
ATOM 1285 O O . SER A 1 174 ? -0.552 -1.411 -10.229 1.00 93.38 174 SER A O 1
ATOM 1287 N N . VAL A 1 175 ? -1.032 -2.463 -8.296 1.00 93.50 175 VAL A N 1
ATOM 1288 C CA . VAL A 1 175 ? -0.121 -3.592 -8.510 1.00 93.50 175 VAL A CA 1
ATOM 1289 C C . VAL A 1 175 ? -0.595 -4.474 -9.665 1.00 93.50 175 VAL A C 1
ATOM 1291 O O . VAL A 1 175 ? 0.211 -4.788 -10.535 1.00 93.50 175 VAL A O 1
ATOM 1294 N N . ASP A 1 176 ? -1.889 -4.790 -9.752 1.00 91.19 176 ASP A N 1
ATOM 1295 C CA . ASP A 1 176 ? -2.454 -5.566 -10.867 1.00 91.19 176 ASP A CA 1
ATOM 1296 C C . ASP A 1 176 ? -2.226 -4.873 -12.222 1.00 91.19 176 ASP A C 1
ATOM 1298 O O . ASP A 1 176 ? -1.894 -5.516 -13.220 1.00 91.19 176 ASP A O 1
ATOM 1302 N N . ASN A 1 177 ? -2.355 -3.545 -12.270 1.00 91.69 177 ASN A N 1
ATOM 1303 C CA . ASN A 1 177 ? -2.033 -2.768 -13.467 1.00 91.69 177 ASN A CA 1
ATOM 1304 C C . ASN A 1 177 ? -0.529 -2.775 -13.780 1.00 91.69 177 ASN A C 1
ATOM 1306 O O . ASN A 1 177 ? -0.153 -2.831 -14.951 1.00 91.69 177 ASN A O 1
ATOM 1310 N N . GLY A 1 178 ? 0.326 -2.728 -12.755 1.00 90.56 178 GLY A N 1
ATOM 1311 C CA . GLY A 1 178 ? 1.774 -2.884 -12.900 1.00 90.56 178 GLY A CA 1
ATOM 1312 C C . GLY A 1 178 ? 2.144 -4.239 -13.505 1.00 90.56 17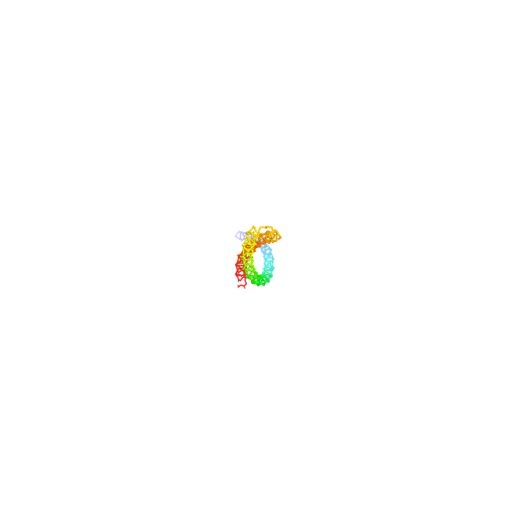8 GLY A C 1
ATOM 1313 O O . GLY A 1 178 ? 2.880 -4.280 -14.486 1.00 90.56 178 GLY A O 1
ATOM 1314 N N . MET A 1 179 ? 1.545 -5.315 -12.993 1.00 90.00 179 MET A N 1
ATOM 1315 C CA . MET A 1 179 ? 1.735 -6.686 -13.474 1.00 90.00 179 MET A CA 1
ATOM 1316 C C . MET A 1 179 ? 1.320 -6.848 -14.943 1.00 90.00 179 MET A C 1
ATOM 1318 O O . MET A 1 179 ? 2.067 -7.413 -15.738 1.00 90.00 179 MET A O 1
ATOM 1322 N N . LYS A 1 180 ? 0.169 -6.287 -15.343 1.00 89.25 180 LYS A N 1
ATOM 1323 C CA . LYS A 1 180 ? -0.268 -6.303 -16.752 1.00 89.25 180 LYS A CA 1
ATOM 1324 C C . LYS A 1 180 ? 0.737 -5.621 -17.679 1.00 89.25 180 LYS A C 1
ATOM 1326 O O . LYS A 1 180 ? 1.048 -6.149 -18.739 1.00 89.25 180 LYS A O 1
ATOM 1331 N N . ARG A 1 181 ? 1.274 -4.468 -17.268 1.00 87.75 181 ARG A N 1
ATOM 1332 C CA . ARG A 1 181 ? 2.286 -3.736 -18.047 1.00 87.75 181 ARG A CA 1
ATOM 1333 C C . ARG A 1 181 ? 3.601 -4.499 -18.153 1.00 87.75 181 ARG A C 1
ATOM 1335 O O . ARG A 1 181 ? 4.276 -4.381 -19.167 1.00 87.75 181 ARG A O 1
ATOM 1342 N N . THR A 1 182 ? 3.989 -5.249 -17.121 1.00 86.88 182 THR A N 1
ATOM 1343 C CA . THR A 1 182 ? 5.190 -6.090 -17.195 1.00 86.88 182 THR A CA 1
ATOM 1344 C C . THR A 1 182 ? 4.983 -7.295 -18.107 1.00 86.88 182 THR A C 1
ATOM 1346 O O . THR A 1 182 ? 5.887 -7.614 -18.871 1.00 86.88 182 THR A O 1
ATOM 1349 N N . ASP A 1 183 ? 3.789 -7.899 -18.106 1.00 82.81 183 ASP A N 1
ATOM 1350 C CA . ASP A 1 183 ? 3.466 -9.031 -18.984 1.00 82.81 183 ASP A CA 1
ATOM 1351 C C . ASP A 1 183 ? 3.486 -8.633 -20.479 1.00 82.81 183 ASP A C 1
ATOM 1353 O O . ASP A 1 183 ? 3.824 -9.456 -21.323 1.00 82.81 183 ASP A O 1
ATOM 1357 N N . GLU A 1 184 ? 3.207 -7.368 -20.826 1.00 80.88 184 GLU A N 1
ATOM 1358 C CA . GLU A 1 184 ? 3.336 -6.849 -22.204 1.00 80.88 184 GLU A CA 1
ATOM 1359 C C . GLU A 1 184 ? 4.788 -6.809 -22.723 1.00 80.88 184 GLU A C 1
ATOM 1361 O O . GLU A 1 184 ? 4.993 -6.719 -23.931 1.00 80.88 184 GLU A O 1
ATOM 1366 N N . ILE A 1 185 ? 5.794 -6.843 -21.840 1.00 74.00 185 ILE A N 1
ATOM 1367 C CA . ILE A 1 185 ? 7.214 -6.703 -22.214 1.00 74.00 185 ILE A CA 1
ATOM 1368 C C . ILE A 1 185 ? 7.918 -8.066 -22.321 1.00 74.00 185 ILE A C 1
ATOM 1370 O O . ILE A 1 185 ? 8.925 -8.181 -23.022 1.00 74.00 185 ILE A O 1
ATOM 1374 N N . THR A 1 186 ? 7.415 -9.094 -21.632 1.00 63.53 186 THR A N 1
ATOM 1375 C CA . THR A 1 186 ? 8.034 -10.432 -21.611 1.00 63.53 186 THR A CA 1
ATOM 1376 C C . THR A 1 186 ? 7.556 -11.353 -22.753 1.00 63.53 186 THR A C 1
ATOM 1378 O O . THR A 1 186 ? 8.113 -12.440 -22.920 1.00 63.53 186 THR A O 1
ATOM 1381 N N . VAL A 1 187 ? 6.553 -10.944 -23.544 1.00 52.22 187 VAL A N 1
ATOM 1382 C CA . VAL A 1 187 ? 6.027 -11.684 -24.719 1.00 52.22 187 VAL A CA 1
ATOM 1383 C C . VAL A 1 187 ? 6.682 -11.202 -26.010 1.00 52.22 187 VAL A C 1
ATOM 1385 O O . VAL A 1 187 ? 7.069 -12.076 -26.820 1.00 52.22 187 VAL A O 1
#